Protein AF-A0A2N2KR44-F1 (afdb_monomer)

Foldseek 3Di:
DDPPVPPDPVVVVVVLVVLLVLLLVLLCVVAVAPVLSVVLSVQLSVVVVVCVDPDPDSNVSSNVSSVVSSVVVLVVQLVLQLVLLCVLQVDNVLSNVQSVVLSVCNRPDPDHDPDSSVSSNVSSVVSSVVVVVVVVVVVVVVVLVVVLVVLLPDDQQPDLVSLVVVDDLVRLPVQDDPVLNVLVVQCVVDPDLVRSCVVVVHDSVVSVVSVVQSSLSSQLSSLVSNPFFKFPSVDHPVLSVLVVVVQVVLLVCLVVLHCPVVCQAEPPVASVVSSVLSNVPHDQPDKIWGQDPVRKIWIWTWDCPPVVAIWIKIWIWHQDPVGRIHTDHIDTDDDPDDADCVQPPDFDDRSNDGPDDPVRVVVRD

Structure (mmCIF, N/CA/C/O backbone):
data_AF-A0A2N2KR44-F1
#
_entry.id   AF-A0A2N2KR44-F1
#
loop_
_atom_site.group_PDB
_atom_site.id
_atom_site.type_symbol
_atom_site.label_atom_id
_atom_site.label_alt_id
_atom_site.label_comp_id
_atom_site.label_asym_id
_atom_site.label_entity_id
_atom_site.label_seq_id
_atom_site.pdbx_PDB_ins_code
_atom_site.Cartn_x
_atom_site.Cartn_y
_atom_site.Cartn_z
_atom_site.occupancy
_atom_site.B_iso_or_equiv
_atom_site.auth_seq_id
_atom_site.auth_comp_id
_atom_site.auth_asym_id
_atom_site.auth_atom_id
_atom_site.pdbx_PDB_model_num
ATOM 1 N N . MET A 1 1 ? 50.813 -16.244 -79.969 1.00 39.78 1 MET A N 1
ATOM 2 C CA . MET A 1 1 ? 49.365 -15.941 -80.026 1.00 39.78 1 MET A CA 1
ATOM 3 C C . MET A 1 1 ? 49.098 -14.773 -79.097 1.00 39.78 1 MET A C 1
ATOM 5 O O . MET A 1 1 ? 49.631 -14.760 -77.998 1.00 39.78 1 MET A O 1
ATOM 9 N N . LEU A 1 2 ? 48.423 -13.758 -79.625 1.00 35.00 2 LEU A N 1
ATOM 10 C CA . LEU A 1 2 ? 48.625 -12.342 -79.318 1.00 35.00 2 LEU A CA 1
ATOM 11 C C . LEU A 1 2 ? 48.069 -11.860 -77.955 1.00 35.00 2 LEU A C 1
ATOM 13 O O . LEU A 1 2 ? 46.979 -12.279 -77.567 1.00 35.00 2 LEU A O 1
ATOM 17 N N . PRO A 1 3 ? 48.746 -10.897 -77.291 1.00 43.06 3 PRO A N 1
ATOM 18 C CA . PRO A 1 3 ? 48.269 -10.147 -76.114 1.00 43.06 3 PRO A CA 1
ATOM 19 C C . PRO A 1 3 ? 47.059 -9.218 -76.358 1.00 43.06 3 PRO A C 1
ATOM 21 O O . PRO A 1 3 ? 46.657 -8.479 -75.461 1.00 43.06 3 PRO A O 1
ATOM 24 N N . GLU A 1 4 ? 46.461 -9.233 -77.549 1.00 42.53 4 GLU A N 1
ATOM 25 C CA . GLU A 1 4 ? 45.500 -8.217 -78.006 1.00 42.53 4 GLU A CA 1
ATOM 26 C C . GLU A 1 4 ? 44.039 -8.468 -77.584 1.00 42.53 4 GLU A C 1
ATOM 28 O O . GLU A 1 4 ? 43.172 -7.632 -77.820 1.00 42.53 4 GLU A O 1
ATOM 33 N N . LEU A 1 5 ? 43.744 -9.558 -76.868 1.00 43.94 5 LEU A N 1
ATOM 34 C CA . LEU A 1 5 ? 42.407 -9.802 -76.293 1.00 43.94 5 LEU A CA 1
ATOM 35 C C . LEU A 1 5 ? 42.182 -9.134 -74.920 1.00 43.94 5 LEU A C 1
ATOM 37 O O . LEU A 1 5 ? 41.064 -9.164 -74.398 1.00 43.94 5 LEU A O 1
ATOM 41 N N . ARG A 1 6 ? 43.211 -8.500 -74.336 1.00 45.91 6 ARG A N 1
ATOM 42 C CA . ARG A 1 6 ? 43.149 -7.893 -72.989 1.00 45.91 6 ARG A CA 1
ATOM 43 C C . ARG A 1 6 ? 42.397 -6.557 -72.918 1.00 45.91 6 ARG A C 1
ATOM 45 O O . ARG A 1 6 ? 41.964 -6.185 -71.835 1.00 45.91 6 ARG A O 1
ATOM 52 N N . ASN A 1 7 ? 42.146 -5.900 -74.054 1.00 50.56 7 ASN A N 1
ATOM 53 C CA . ASN A 1 7 ? 41.418 -4.622 -74.135 1.00 50.56 7 ASN A CA 1
ATOM 54 C C . ASN A 1 7 ? 39.976 -4.751 -74.658 1.00 50.56 7 ASN A C 1
ATOM 56 O O . ASN A 1 7 ? 39.418 -3.802 -75.210 1.00 50.56 7 ASN A O 1
ATOM 60 N N . SER A 1 8 ? 39.326 -5.906 -74.483 1.00 47.91 8 SER A N 1
ATOM 61 C CA . SER A 1 8 ? 37.887 -5.993 -74.743 1.00 47.91 8 SER A CA 1
ATOM 62 C C . SER A 1 8 ? 37.103 -5.584 -73.491 1.00 47.91 8 SER A C 1
ATOM 64 O O . SER A 1 8 ? 37.248 -6.179 -72.421 1.00 47.91 8 SER A O 1
ATOM 66 N N . LYS A 1 9 ? 36.188 -4.613 -73.627 1.00 54.19 9 LYS A N 1
ATOM 67 C CA . LYS A 1 9 ? 35.162 -4.291 -72.608 1.00 54.19 9 LYS A CA 1
ATOM 68 C C . LYS A 1 9 ? 34.444 -5.553 -72.083 1.00 54.19 9 LYS A C 1
ATOM 70 O O . LYS A 1 9 ? 33.947 -5.571 -70.959 1.00 54.19 9 LYS A O 1
ATOM 75 N N . GLN A 1 10 ? 34.412 -6.625 -72.880 1.00 53.84 10 GLN A N 1
ATOM 76 C CA . GLN A 1 10 ? 33.854 -7.932 -72.534 1.00 53.84 10 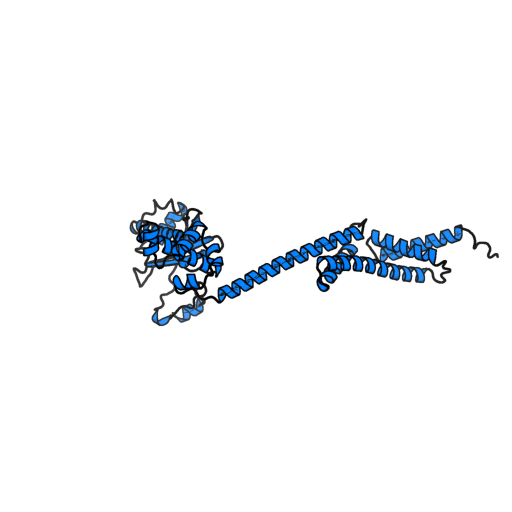GLN A CA 1
ATOM 77 C C . GLN A 1 10 ? 34.646 -8.676 -71.441 1.00 53.84 10 GLN A C 1
ATOM 79 O O . GLN A 1 10 ? 34.016 -9.238 -70.545 1.00 53.84 10 GLN A O 1
ATOM 84 N N . TYR A 1 11 ? 35.986 -8.641 -71.450 1.00 54.38 11 TYR A N 1
ATOM 85 C CA . TYR A 1 11 ? 36.820 -9.291 -70.425 1.00 54.38 11 TYR A CA 1
ATOM 86 C C . TYR A 1 11 ? 36.648 -8.628 -69.050 1.00 54.38 11 TYR A C 1
ATOM 88 O O . TYR A 1 11 ? 36.388 -9.303 -68.055 1.00 54.38 11 TYR A O 1
ATOM 96 N N . GLN A 1 12 ? 36.662 -7.292 -69.011 1.00 62.50 12 GLN A N 1
ATOM 97 C CA . GLN A 1 12 ? 36.403 -6.515 -67.791 1.00 62.50 12 GLN A CA 1
ATOM 98 C C . GLN A 1 12 ? 34.985 -6.761 -67.240 1.00 62.50 12 GLN A C 1
ATOM 100 O O . GLN A 1 12 ? 34.799 -6.922 -66.034 1.00 62.50 12 GLN A O 1
ATOM 105 N N . THR A 1 13 ? 33.986 -6.896 -68.123 1.00 67.81 13 THR A N 1
ATOM 106 C CA . THR A 1 13 ? 32.597 -7.210 -67.736 1.00 67.81 13 THR A CA 1
ATOM 107 C C . THR A 1 13 ? 32.459 -8.621 -67.150 1.00 67.81 13 THR A C 1
ATOM 109 O O . THR A 1 13 ? 31.676 -8.833 -66.222 1.00 67.81 13 THR A O 1
ATOM 112 N N . HIS A 1 14 ? 33.203 -9.602 -67.669 1.00 73.06 14 HIS A N 1
ATOM 113 C CA . HIS A 1 14 ? 33.157 -10.979 -67.174 1.00 73.06 14 HIS A CA 1
ATOM 114 C C . HIS A 1 14 ? 33.814 -11.112 -65.792 1.00 73.06 14 HIS A C 1
ATOM 116 O O . HIS A 1 14 ? 33.212 -11.682 -64.880 1.00 73.06 14 HIS A O 1
ATOM 122 N N . THR A 1 15 ? 34.992 -10.511 -65.605 1.00 74.56 15 THR A N 1
ATOM 123 C CA . THR A 1 15 ? 35.692 -10.488 -64.312 1.00 74.56 15 THR A CA 1
ATOM 124 C C . THR A 1 15 ? 34.857 -9.794 -63.238 1.00 74.56 15 THR A C 1
ATOM 126 O O . THR A 1 15 ? 34.678 -10.347 -62.154 1.00 74.56 15 THR A O 1
ATOM 129 N N . TYR A 1 16 ? 34.245 -8.649 -63.555 1.00 81.56 16 TYR A N 1
ATOM 130 C CA . TYR A 1 16 ? 33.359 -7.944 -62.627 1.00 81.56 16 TYR A CA 1
ATOM 131 C C . TYR A 1 16 ? 32.145 -8.790 -62.209 1.00 81.56 16 TYR A C 1
ATOM 133 O O . TYR A 1 16 ? 31.829 -8.876 -61.024 1.00 81.56 16 TYR A O 1
ATOM 141 N N . ARG A 1 17 ? 31.489 -9.484 -63.152 1.00 83.25 17 ARG A N 1
ATOM 142 C CA . ARG A 1 17 ? 30.359 -10.383 -62.841 1.00 83.25 17 ARG A CA 1
ATOM 143 C C . ARG A 1 17 ? 30.769 -11.563 -61.959 1.00 83.25 17 ARG A C 1
ATOM 145 O O . ARG A 1 17 ? 29.984 -11.984 -61.110 1.00 83.25 17 ARG A O 1
ATOM 152 N N . ASN A 1 18 ? 31.975 -12.095 -62.150 1.00 84.12 18 ASN A N 1
ATOM 153 C CA . ASN A 1 18 ? 32.501 -13.173 -61.314 1.00 84.12 18 ASN A CA 1
ATOM 154 C C . ASN A 1 18 ? 32.769 -12.675 -59.887 1.00 84.12 18 ASN A C 1
ATOM 156 O O . ASN A 1 18 ? 32.312 -13.308 -58.936 1.00 84.12 18 ASN A O 1
ATOM 160 N N . VAL A 1 19 ? 33.390 -11.500 -59.734 1.00 83.94 19 VAL A N 1
ATOM 161 C CA . VAL A 1 19 ? 33.575 -10.850 -58.425 1.00 83.94 19 VAL A CA 1
ATOM 162 C C . VAL A 1 19 ? 32.234 -10.564 -57.761 1.00 83.94 19 VAL A C 1
ATOM 164 O O . VAL A 1 19 ? 32.053 -10.907 -56.599 1.00 83.94 19 VAL A O 1
ATOM 167 N N . GLN A 1 20 ? 31.259 -10.027 -58.494 1.00 87.19 20 GLN A N 1
ATOM 168 C CA . GLN A 1 20 ? 29.918 -9.759 -57.978 1.00 87.19 20 GLN A CA 1
ATOM 169 C C . GLN A 1 20 ? 29.264 -11.014 -57.390 1.00 87.19 20 GLN A C 1
ATOM 171 O O . GLN A 1 20 ? 28.770 -10.973 -56.266 1.00 87.19 20 GLN A O 1
ATOM 176 N N . LYS A 1 21 ? 29.319 -12.150 -58.097 1.00 87.38 21 LYS A N 1
ATOM 177 C CA . LYS A 1 21 ? 28.795 -13.427 -57.585 1.00 87.38 21 LYS A CA 1
ATOM 178 C C . LYS A 1 21 ? 29.543 -13.903 -56.338 1.00 87.38 21 LYS A C 1
ATOM 180 O O . LYS A 1 21 ? 28.901 -14.325 -55.378 1.00 87.38 21 LYS A O 1
ATOM 185 N N . MET A 1 22 ? 30.875 -13.822 -56.341 1.00 86.88 22 MET A N 1
ATOM 186 C CA . MET A 1 22 ? 31.708 -14.232 -55.203 1.00 86.88 22 MET A CA 1
ATOM 187 C C . MET A 1 22 ? 31.444 -13.374 -53.963 1.00 86.88 22 MET A C 1
ATOM 189 O O . MET A 1 22 ? 31.315 -13.909 -52.864 1.00 86.88 22 MET A O 1
ATOM 193 N N . VAL A 1 23 ? 31.315 -12.057 -54.141 1.00 89.00 23 VAL A N 1
ATOM 194 C CA . VAL A 1 23 ? 31.016 -11.113 -53.062 1.00 89.00 23 VAL A CA 1
ATOM 195 C C . VAL A 1 23 ? 29.613 -11.357 -52.521 1.00 89.00 23 VAL A C 1
ATOM 197 O O . VAL A 1 23 ? 29.467 -11.545 -51.318 1.00 89.00 23 VAL A O 1
ATOM 200 N N . SER A 1 24 ? 28.590 -11.433 -53.377 1.00 88.12 24 SER A N 1
ATOM 201 C CA . SER A 1 24 ? 27.215 -11.669 -52.921 1.00 88.12 24 SER A CA 1
ATOM 202 C C . SER A 1 24 ? 27.077 -12.989 -52.156 1.00 88.12 24 SER A C 1
ATOM 204 O O . SER A 1 24 ? 26.501 -13.000 -51.073 1.00 88.12 24 SER A O 1
ATOM 206 N N . ALA A 1 25 ? 27.661 -14.086 -52.652 1.00 87.44 25 ALA A N 1
ATOM 207 C CA . ALA A 1 25 ? 27.637 -15.368 -51.945 1.00 87.44 25 ALA A CA 1
ATOM 208 C C . ALA A 1 25 ? 28.416 -15.315 -50.617 1.00 87.44 25 ALA A C 1
ATOM 210 O O . ALA A 1 25 ? 27.939 -15.803 -49.589 1.00 87.44 25 ALA A O 1
ATOM 211 N N . GLY A 1 26 ? 29.598 -14.691 -50.620 1.00 86.56 26 GLY A N 1
ATOM 212 C CA . GLY A 1 26 ? 30.447 -14.578 -49.436 1.00 86.56 26 GLY A CA 1
ATOM 213 C C . GLY A 1 26 ? 29.827 -13.720 -48.330 1.00 86.56 26 GLY A C 1
ATOM 214 O O . GLY A 1 26 ? 29.874 -14.101 -47.161 1.00 86.56 26 GLY A O 1
ATOM 215 N N . VAL A 1 27 ? 29.199 -12.598 -48.689 1.00 87.00 27 VAL A N 1
ATOM 216 C CA . VAL A 1 27 ? 28.528 -11.705 -47.734 1.00 87.00 27 VAL A CA 1
ATOM 217 C C . VAL A 1 27 ? 27.255 -12.350 -47.190 1.00 87.00 27 VAL A C 1
ATOM 219 O O . VAL A 1 27 ? 27.078 -12.385 -45.975 1.00 87.00 27 VAL A O 1
ATOM 222 N N . SER A 1 28 ? 26.404 -12.930 -48.045 1.00 84.81 28 SER A N 1
ATOM 223 C CA . SER A 1 28 ? 25.162 -13.586 -47.603 1.00 84.81 28 SER A CA 1
ATOM 224 C C . SER A 1 28 ? 25.399 -14.790 -46.689 1.00 84.81 28 SER A C 1
ATOM 226 O O . SER A 1 28 ? 24.552 -15.090 -45.854 1.00 84.81 28 SER A O 1
ATOM 228 N N . THR A 1 29 ? 26.553 -15.456 -46.797 1.00 84.31 29 THR A N 1
ATOM 229 C CA . THR A 1 29 ? 26.927 -16.550 -45.882 1.00 84.31 29 THR A CA 1
ATOM 230 C C . THR A 1 29 ? 27.268 -16.036 -44.479 1.00 84.31 29 THR A C 1
ATOM 232 O O . THR A 1 29 ? 27.033 -16.729 -43.493 1.00 84.31 29 THR A O 1
ATOM 235 N N . ARG A 1 30 ? 27.828 -14.825 -44.369 1.00 80.75 30 ARG A N 1
ATOM 236 C CA . ARG A 1 30 ? 28.272 -14.242 -43.091 1.00 80.75 30 ARG A CA 1
ATOM 237 C C . ARG A 1 30 ? 27.220 -13.353 -42.435 1.00 80.75 30 ARG A C 1
ATOM 239 O O . ARG A 1 30 ? 27.218 -13.218 -41.217 1.00 80.75 30 ARG A O 1
ATOM 246 N N . ILE A 1 31 ? 26.357 -12.729 -43.233 1.00 81.44 31 ILE A N 1
ATOM 247 C CA . ILE A 1 31 ? 25.394 -11.727 -42.779 1.00 81.44 31 ILE A CA 1
ATOM 248 C C . ILE A 1 31 ? 24.016 -12.107 -43.319 1.00 81.44 31 ILE A C 1
ATOM 250 O O . ILE A 1 31 ? 23.721 -11.849 -44.488 1.00 81.44 31 ILE A O 1
ATOM 254 N N . PRO A 1 32 ? 23.153 -12.702 -42.478 1.00 75.12 32 PRO A N 1
ATOM 255 C CA . PRO A 1 32 ? 21.822 -13.127 -42.903 1.00 75.12 32 PRO A CA 1
ATOM 256 C C . PRO A 1 32 ? 20.878 -11.942 -43.165 1.00 75.12 32 PRO A C 1
ATOM 258 O O . PRO A 1 32 ? 19.891 -12.083 -43.885 1.00 75.12 32 PRO A O 1
ATOM 261 N N . HIS A 1 33 ? 21.174 -10.760 -42.613 1.00 82.75 33 HIS A N 1
ATOM 262 C CA . HIS A 1 33 ? 20.345 -9.572 -42.785 1.00 82.75 33 HIS A CA 1
ATOM 263 C C . HIS A 1 33 ? 20.543 -8.940 -44.174 1.00 82.75 33 HIS A C 1
ATOM 265 O O . HIS A 1 33 ? 21.601 -8.391 -44.493 1.00 82.75 33 HIS A O 1
ATOM 271 N N . THR A 1 34 ? 19.496 -8.971 -44.998 1.00 81.75 34 THR A N 1
ATOM 272 C CA . THR A 1 34 ? 19.554 -8.661 -46.437 1.00 81.75 34 THR A CA 1
ATOM 273 C C . THR A 1 34 ? 19.981 -7.230 -46.762 1.00 81.75 34 THR A C 1
ATOM 275 O O . THR A 1 34 ? 20.746 -7.035 -47.705 1.00 81.75 34 THR A O 1
ATOM 278 N N . SER A 1 35 ? 19.543 -6.227 -45.998 1.00 84.19 35 SER A N 1
ATOM 279 C CA . SER A 1 35 ? 19.943 -4.828 -46.234 1.00 84.19 35 SER A CA 1
ATOM 280 C C . SER A 1 35 ? 21.419 -4.593 -45.912 1.00 84.19 35 SER A C 1
ATOM 282 O O . SER A 1 35 ? 22.129 -3.970 -46.693 1.00 84.19 35 SER A O 1
ATOM 284 N N . LEU A 1 36 ? 21.908 -5.190 -44.819 1.00 85.44 36 LEU A N 1
ATOM 285 C CA . LEU A 1 36 ? 23.318 -5.094 -44.423 1.00 85.44 36 LEU A CA 1
ATOM 286 C C . LEU A 1 36 ? 24.204 -5.824 -45.436 1.00 85.44 36 LEU A C 1
ATOM 288 O O . LEU A 1 36 ? 25.249 -5.320 -45.840 1.00 85.44 36 LEU A O 1
ATOM 292 N N . ALA A 1 37 ? 23.747 -6.987 -45.906 1.00 87.44 37 ALA A N 1
ATOM 293 C CA . ALA A 1 37 ? 24.437 -7.739 -46.940 1.00 87.44 37 ALA A CA 1
ATOM 294 C C . ALA A 1 37 ? 24.555 -6.947 -48.254 1.00 87.44 37 ALA A C 1
ATOM 296 O O . ALA A 1 37 ? 25.603 -6.989 -48.901 1.00 87.44 37 ALA A O 1
ATOM 297 N N . LYS A 1 38 ? 23.517 -6.195 -48.643 1.00 86.88 38 LYS A N 1
ATOM 298 C CA . LYS A 1 38 ? 23.555 -5.315 -49.823 1.00 86.88 38 LYS A CA 1
ATOM 299 C C . LYS A 1 38 ? 24.553 -4.172 -49.652 1.00 86.88 38 LYS A C 1
ATOM 301 O O . LYS A 1 38 ? 25.375 -3.968 -50.542 1.00 86.88 38 LYS A O 1
ATOM 306 N N . ASP A 1 39 ? 24.524 -3.477 -48.519 1.00 86.50 39 ASP A N 1
ATOM 307 C CA . ASP A 1 39 ? 25.414 -2.337 -48.264 1.00 86.50 39 ASP A CA 1
ATOM 308 C C . ASP A 1 39 ? 26.888 -2.762 -48.247 1.00 86.50 39 ASP A C 1
ATOM 310 O O . ASP A 1 39 ? 27.737 -2.132 -48.882 1.00 86.50 39 ASP A O 1
ATOM 314 N N . ILE A 1 40 ? 27.188 -3.898 -47.614 1.00 88.75 40 ILE A N 1
ATOM 315 C CA . ILE A 1 40 ? 28.544 -4.457 -47.562 1.00 88.75 40 ILE A CA 1
ATOM 316 C C . ILE A 1 40 ? 28.982 -4.964 -48.939 1.00 88.75 40 ILE A C 1
ATOM 318 O O . ILE A 1 40 ? 30.110 -4.696 -49.352 1.00 88.75 40 ILE A O 1
ATOM 322 N N . THR A 1 41 ? 28.092 -5.621 -49.691 1.00 89.56 41 THR A N 1
ATOM 323 C CA . THR A 1 41 ? 28.365 -6.028 -51.081 1.00 89.56 41 THR A CA 1
ATOM 324 C C . THR A 1 41 ? 28.727 -4.818 -51.942 1.00 89.56 41 THR A C 1
ATOM 326 O O . THR A 1 41 ? 29.734 -4.846 -52.648 1.00 89.56 41 THR A O 1
ATOM 329 N N . ASN A 1 42 ? 27.954 -3.734 -51.851 1.00 89.19 42 ASN A N 1
ATOM 330 C CA . ASN A 1 42 ? 28.208 -2.507 -52.603 1.00 89.19 42 ASN A CA 1
ATOM 331 C C . ASN A 1 42 ? 29.548 -1.868 -52.213 1.00 89.19 42 ASN A C 1
ATOM 333 O O . ASN A 1 42 ? 30.299 -1.456 -53.094 1.00 89.19 42 ASN A O 1
ATOM 337 N N . SER A 1 43 ? 29.879 -1.834 -50.920 1.00 88.44 43 SER A N 1
ATOM 338 C CA . SER A 1 43 ? 31.158 -1.305 -50.429 1.00 88.44 43 SER A CA 1
ATOM 339 C C . SER A 1 43 ? 32.356 -2.085 -50.987 1.00 88.44 43 SER A C 1
ATOM 341 O O . SER A 1 43 ? 33.273 -1.491 -51.556 1.00 88.44 43 SER A O 1
ATOM 343 N N . VAL A 1 44 ? 32.303 -3.423 -50.949 1.00 87.69 44 VAL A N 1
ATOM 344 C CA . VAL A 1 44 ? 33.360 -4.290 -51.501 1.00 87.69 44 VAL A CA 1
ATOM 345 C C . VAL A 1 44 ? 33.497 -4.116 -53.019 1.00 87.69 44 VAL A C 1
ATOM 347 O O . VAL A 1 44 ? 34.612 -4.041 -53.535 1.00 87.69 44 VAL A O 1
ATOM 350 N N . LEU A 1 45 ? 32.382 -4.012 -53.750 1.00 87.62 45 LEU A N 1
ATOM 351 C CA . LEU A 1 45 ? 32.406 -3.793 -55.202 1.00 87.62 45 LEU A CA 1
ATOM 352 C C . LEU A 1 45 ? 32.942 -2.408 -55.579 1.00 87.62 45 LEU A C 1
ATOM 354 O O . LEU A 1 45 ? 33.647 -2.281 -56.578 1.00 87.62 45 LEU A O 1
ATOM 358 N N . LEU A 1 46 ? 32.656 -1.377 -54.783 1.00 85.81 46 LEU A N 1
ATOM 359 C CA . LEU A 1 46 ? 33.243 -0.050 -54.969 1.00 85.81 46 LEU A CA 1
ATOM 360 C C . LEU A 1 46 ? 34.753 -0.065 -54.715 1.00 85.81 46 LEU A C 1
ATOM 362 O O . LEU A 1 46 ? 35.490 0.572 -55.464 1.00 85.81 46 LEU A O 1
ATOM 366 N N . SER A 1 47 ? 35.228 -0.807 -53.710 1.00 85.69 47 SER A N 1
ATOM 367 C CA . SER A 1 47 ? 36.665 -1.021 -53.501 1.00 85.69 47 SER A CA 1
ATOM 368 C C . SER A 1 47 ? 37.309 -1.747 -54.681 1.00 85.69 47 SER A C 1
ATOM 370 O O . SER A 1 47 ? 38.382 -1.341 -55.113 1.00 85.69 47 SER A O 1
ATOM 372 N N . PHE A 1 48 ? 36.637 -2.750 -55.256 1.00 84.19 48 PHE A N 1
ATOM 373 C CA . PHE A 1 48 ? 37.130 -3.456 -56.443 1.00 84.19 48 PHE A CA 1
ATOM 374 C C . PHE A 1 48 ? 37.333 -2.516 -57.639 1.00 84.19 48 PHE A C 1
ATOM 376 O O . PHE A 1 48 ? 38.357 -2.583 -58.309 1.00 84.19 48 PHE A O 1
ATOM 383 N N . ILE A 1 49 ? 36.375 -1.614 -57.883 1.00 81.62 49 ILE A N 1
ATOM 384 C CA . ILE A 1 49 ? 36.448 -0.631 -58.977 1.00 81.62 49 ILE A CA 1
ATOM 385 C C . ILE A 1 49 ? 37.576 0.385 -58.740 1.00 81.62 49 ILE A C 1
ATOM 387 O O . ILE A 1 49 ? 38.213 0.823 -59.691 1.00 81.62 49 ILE A O 1
ATOM 391 N N . LYS A 1 50 ? 37.815 0.778 -57.484 1.00 79.88 50 LYS A N 1
ATOM 392 C CA . LYS A 1 50 ? 38.819 1.794 -57.128 1.00 79.88 50 LYS A CA 1
ATOM 393 C C . LYS A 1 50 ? 40.255 1.275 -57.124 1.00 79.88 50 LYS A C 1
ATOM 395 O O . LYS A 1 50 ? 41.166 2.068 -57.315 1.00 79.88 50 LYS A O 1
ATOM 400 N N . GLU A 1 51 ? 40.460 -0.011 -56.854 1.00 76.69 51 GLU A N 1
ATOM 401 C CA . GLU A 1 51 ? 41.801 -0.587 -56.680 1.00 76.69 51 GLU A CA 1
ATOM 402 C C . GLU A 1 51 ? 42.463 -1.029 -58.000 1.00 76.69 51 GLU A C 1
ATOM 404 O O . GLU A 1 51 ? 43.582 -1.526 -57.952 1.00 76.69 51 GLU A O 1
ATOM 409 N N . ASP A 1 52 ? 41.806 -0.833 -59.156 1.00 61.09 52 ASP A N 1
ATOM 410 C CA . ASP A 1 52 ? 42.298 -1.139 -60.521 1.00 61.09 52 ASP A CA 1
ATOM 411 C C . ASP A 1 52 ? 43.044 -2.489 -60.612 1.00 61.09 52 ASP A C 1
ATOM 413 O O . ASP A 1 52 ? 44.110 -2.642 -61.211 1.00 61.09 52 ASP A O 1
ATOM 417 N N . ALA A 1 53 ? 42.519 -3.478 -59.886 1.00 56.56 53 ALA A N 1
ATOM 418 C CA . ALA A 1 53 ? 43.379 -4.493 -59.308 1.00 56.56 53 ALA A CA 1
ATOM 419 C C . ALA A 1 53 ? 43.613 -5.680 -60.255 1.00 56.56 53 ALA A C 1
ATOM 421 O O . ALA A 1 53 ? 42.740 -6.534 -60.447 1.00 56.56 53 ALA A O 1
ATOM 422 N N . GLU A 1 54 ? 44.843 -5.808 -60.762 1.00 59.66 54 GLU A N 1
ATOM 423 C CA . GLU A 1 54 ? 45.407 -7.090 -61.203 1.00 59.66 54 GLU A CA 1
ATOM 424 C C . GLU A 1 54 ? 45.641 -7.989 -59.972 1.00 59.66 54 GLU A C 1
ATOM 426 O O . GLU A 1 54 ? 46.758 -8.190 -59.495 1.00 59.66 54 GLU A O 1
ATOM 431 N N . VAL A 1 55 ? 44.555 -8.507 -59.391 1.00 63.75 55 VAL A N 1
ATOM 432 C CA . VAL A 1 55 ? 44.632 -9.360 -58.202 1.00 63.75 55 VAL A CA 1
ATOM 433 C C . VAL A 1 55 ? 45.102 -10.760 -58.600 1.00 63.75 55 VAL A C 1
ATOM 435 O O . VAL A 1 55 ? 44.334 -11.544 -59.157 1.00 63.75 55 VAL A O 1
ATOM 438 N N . ALA A 1 56 ? 46.336 -11.119 -58.237 1.00 65.25 56 ALA A N 1
ATOM 439 C CA . ALA A 1 56 ? 46.890 -12.459 -58.474 1.00 65.25 56 ALA A CA 1
ATOM 440 C C . ALA A 1 56 ? 46.066 -13.589 -57.815 1.00 65.25 56 ALA A C 1
ATOM 442 O O . ALA A 1 56 ? 46.016 -14.705 -58.328 1.00 65.25 56 ALA A O 1
ATOM 443 N N . ASN A 1 57 ? 45.387 -13.303 -56.696 1.00 80.50 57 ASN A N 1
ATOM 444 C CA . ASN A 1 57 ? 44.464 -14.221 -56.024 1.00 80.50 57 ASN A CA 1
ATOM 445 C C . ASN A 1 57 ? 43.140 -13.526 -55.663 1.00 80.50 57 ASN A C 1
ATOM 447 O O . ASN A 1 57 ? 42.948 -13.019 -54.553 1.00 80.50 57 ASN A O 1
ATOM 451 N N . LEU A 1 58 ? 42.217 -13.524 -56.625 1.00 81.00 58 LEU A N 1
ATOM 452 C CA . LEU A 1 58 ? 40.904 -12.885 -56.517 1.00 81.00 58 LEU A CA 1
ATOM 453 C C . LEU A 1 58 ? 40.094 -13.379 -55.310 1.00 81.00 58 LEU A C 1
ATOM 455 O O . LEU A 1 58 ? 39.432 -12.595 -54.636 1.00 81.00 58 LEU A O 1
ATOM 459 N N . GLN A 1 59 ? 40.165 -14.674 -55.002 1.00 83.31 59 GLN A N 1
ATOM 460 C CA . GLN A 1 59 ? 39.385 -15.273 -53.923 1.00 83.31 59 GLN A CA 1
ATOM 461 C C . GLN A 1 59 ? 39.879 -14.848 -52.539 1.00 83.31 59 GLN A C 1
ATOM 463 O O . GLN A 1 59 ? 39.068 -14.519 -51.670 1.00 83.31 59 GLN A O 1
ATOM 468 N N . SER A 1 60 ? 41.200 -14.791 -52.350 1.00 84.62 60 SER A N 1
ATOM 469 C CA . SER A 1 60 ? 41.794 -14.269 -51.118 1.00 84.62 60 SER A CA 1
ATOM 470 C C . SER A 1 60 ? 41.451 -12.793 -50.922 1.00 84.62 60 SER A C 1
ATOM 472 O O . SER A 1 60 ? 41.079 -12.398 -49.819 1.00 84.62 60 SER A O 1
ATOM 474 N N . TRP A 1 61 ? 41.525 -11.986 -51.984 1.00 87.19 61 TRP A N 1
ATOM 475 C CA . TRP A 1 61 ? 41.180 -10.565 -51.919 1.00 87.19 61 TRP A CA 1
ATOM 476 C C . TRP A 1 61 ? 39.710 -10.352 -51.544 1.00 87.19 61 TRP A C 1
ATOM 478 O O . TRP A 1 61 ? 39.426 -9.599 -50.613 1.00 87.19 61 TRP A O 1
ATOM 488 N N . VAL A 1 62 ? 38.781 -11.080 -52.182 1.00 85.94 62 VAL A N 1
ATOM 489 C CA . VAL A 1 62 ? 37.342 -11.000 -51.871 1.00 85.94 62 VAL A CA 1
ATOM 490 C C . VAL A 1 62 ? 37.080 -11.346 -50.402 1.00 85.94 62 VAL A C 1
ATOM 492 O O . VAL A 1 62 ? 36.373 -10.606 -49.721 1.00 85.94 62 VAL A O 1
ATOM 495 N N . SER A 1 63 ? 37.669 -12.427 -49.880 1.00 86.50 63 SER A N 1
ATOM 496 C CA . SER A 1 63 ? 37.473 -12.835 -48.479 1.00 86.50 63 SER A CA 1
ATOM 497 C C . SER A 1 63 ? 37.964 -11.774 -47.484 1.00 86.50 63 SER A C 1
ATOM 499 O O . SER A 1 63 ? 37.251 -11.442 -46.531 1.00 86.50 63 SER A O 1
ATOM 501 N N . THR A 1 64 ? 39.147 -11.200 -47.732 1.00 88.38 64 THR A N 1
ATOM 502 C CA . THR A 1 64 ? 39.726 -10.142 -46.892 1.00 88.38 64 THR A CA 1
ATOM 503 C C . THR A 1 64 ? 38.880 -8.874 -46.930 1.00 88.38 64 THR A C 1
ATOM 505 O O . THR A 1 64 ? 38.559 -8.319 -45.880 1.00 88.38 64 THR A O 1
ATOM 508 N N . LYS A 1 65 ? 38.458 -8.432 -48.121 1.00 88.62 65 LYS A N 1
ATOM 509 C CA . LYS A 1 65 ? 37.637 -7.224 -48.265 1.00 88.62 65 LYS A CA 1
ATOM 510 C C . LYS A 1 65 ? 36.256 -7.376 -47.649 1.00 88.62 65 LYS A C 1
ATOM 512 O O . LYS A 1 65 ? 35.791 -6.447 -46.998 1.00 88.62 65 LYS A O 1
ATOM 517 N N . ILE A 1 66 ? 35.628 -8.547 -47.769 1.00 89.75 66 ILE A N 1
ATOM 518 C CA . ILE A 1 66 ? 34.361 -8.827 -47.080 1.00 89.75 66 ILE A CA 1
ATOM 519 C C . ILE A 1 66 ? 34.527 -8.671 -45.567 1.00 89.75 66 ILE A C 1
ATOM 521 O O . ILE A 1 66 ? 33.688 -8.028 -44.941 1.00 89.75 66 ILE A O 1
ATOM 525 N N . ALA A 1 67 ? 35.590 -9.228 -44.976 1.00 88.62 67 ALA A N 1
ATOM 526 C CA . ALA A 1 67 ? 35.836 -9.111 -43.538 1.00 88.62 67 ALA A CA 1
ATOM 527 C C . ALA A 1 67 ? 36.020 -7.646 -43.110 1.00 88.62 67 ALA A C 1
ATOM 529 O O . ALA A 1 67 ? 35.308 -7.181 -42.224 1.00 88.62 67 ALA A O 1
ATOM 530 N N . GLN A 1 68 ? 36.892 -6.910 -43.806 1.00 90.00 68 GLN A N 1
ATOM 531 C CA . GLN A 1 68 ? 37.174 -5.500 -43.519 1.00 90.00 68 GLN A CA 1
ATOM 532 C C . GLN A 1 68 ? 35.920 -4.626 -43.636 1.00 90.00 68 GLN A C 1
ATOM 534 O O . GLN A 1 68 ? 35.567 -3.919 -42.694 1.00 90.00 68 GLN A O 1
ATOM 539 N N . CYS A 1 69 ? 35.202 -4.706 -44.762 1.00 89.12 69 CYS A N 1
ATOM 540 C CA . CYS A 1 69 ? 33.991 -3.915 -44.977 1.00 89.12 69 CYS A CA 1
ATOM 541 C C . CYS A 1 69 ? 32.881 -4.275 -43.981 1.00 89.12 69 CYS A C 1
ATOM 543 O O . CYS A 1 69 ? 32.131 -3.392 -43.572 1.00 89.12 69 CYS A O 1
ATOM 545 N N . THR A 1 70 ? 32.784 -5.543 -43.569 1.00 89.19 70 THR A N 1
ATOM 546 C CA . THR A 1 70 ? 31.826 -5.969 -42.538 1.00 89.19 70 THR A CA 1
ATOM 547 C C . THR A 1 70 ? 32.145 -5.325 -41.195 1.00 89.19 70 THR A C 1
ATOM 549 O O . THR A 1 70 ? 31.265 -4.723 -40.587 1.00 89.19 70 THR A O 1
ATOM 552 N N . GLU A 1 71 ? 33.395 -5.418 -40.744 1.00 90.12 71 GLU A N 1
ATOM 553 C CA . GLU A 1 71 ? 33.826 -4.863 -39.461 1.00 90.12 71 GLU A CA 1
ATOM 554 C C . GLU A 1 71 ? 33.649 -3.343 -39.418 1.00 90.12 71 GLU A C 1
ATOM 556 O O . GLU A 1 71 ? 33.052 -2.821 -38.478 1.00 90.12 71 GLU A O 1
ATOM 561 N N . THR A 1 72 ? 34.062 -2.639 -40.479 1.00 91.75 72 THR A N 1
ATOM 562 C CA . THR A 1 72 ? 33.864 -1.186 -40.589 1.00 91.75 72 THR A CA 1
ATOM 563 C C . THR A 1 72 ? 32.382 -0.823 -40.505 1.00 91.75 72 THR A C 1
ATOM 565 O O . THR A 1 72 ? 32.001 0.032 -39.710 1.00 91.75 72 THR A O 1
ATOM 568 N N . HIS A 1 73 ? 31.524 -1.507 -41.266 1.00 89.88 73 HIS A N 1
ATOM 569 C CA . HIS A 1 73 ? 30.101 -1.182 -41.302 1.00 89.88 73 HIS A CA 1
ATOM 570 C C . HIS A 1 73 ? 29.401 -1.460 -39.962 1.00 89.88 73 HIS A C 1
ATOM 572 O O . HIS A 1 73 ? 28.615 -0.641 -39.487 1.00 89.88 73 HIS A O 1
ATOM 578 N N . ILE A 1 74 ? 29.710 -2.584 -39.308 1.00 90.81 74 ILE A N 1
ATOM 579 C CA . ILE A 1 74 ? 29.165 -2.904 -37.982 1.00 90.81 74 ILE A CA 1
ATOM 580 C C . ILE A 1 74 ? 29.671 -1.916 -36.927 1.00 90.81 74 ILE A C 1
ATOM 582 O O . ILE A 1 74 ? 28.872 -1.448 -36.114 1.00 90.81 74 ILE A O 1
ATOM 586 N N . SER A 1 75 ? 30.954 -1.546 -36.966 1.00 92.81 75 SER A N 1
ATOM 587 C CA . SER A 1 75 ? 31.532 -0.561 -36.049 1.00 92.81 75 SER A CA 1
ATOM 588 C C . SER A 1 75 ? 30.880 0.814 -36.202 1.00 92.81 75 SER A C 1
ATOM 590 O O . SER A 1 75 ? 30.575 1.459 -35.203 1.00 92.81 75 SER A O 1
ATOM 592 N N . GLU A 1 76 ? 30.617 1.267 -37.430 1.00 94.00 76 GLU A N 1
ATOM 593 C CA . GLU A 1 76 ? 29.933 2.540 -37.685 1.00 94.00 76 GLU A CA 1
ATOM 594 C C . GLU A 1 76 ? 28.504 2.553 -37.131 1.00 94.00 76 GLU A C 1
ATOM 596 O O . GLU A 1 76 ? 28.075 3.529 -36.509 1.00 94.00 76 GLU A O 1
ATOM 601 N N . LEU A 1 77 ? 27.754 1.467 -37.340 1.00 93.38 77 LEU A N 1
ATOM 602 C CA . LEU A 1 77 ? 26.390 1.338 -36.826 1.00 93.38 77 LEU A CA 1
ATOM 603 C C . LEU A 1 77 ? 26.366 1.239 -35.299 1.00 93.38 77 LEU A C 1
ATOM 605 O O . LEU A 1 77 ? 25.520 1.870 -34.659 1.00 93.38 77 LEU A O 1
ATOM 609 N N . TRP A 1 78 ? 27.311 0.507 -34.708 1.00 95.50 78 TRP A N 1
ATOM 610 C CA . TRP A 1 78 ? 27.456 0.434 -33.259 1.00 95.50 78 TRP A CA 1
ATOM 611 C C . TRP A 1 78 ? 27.807 1.804 -32.669 1.00 95.50 78 TRP A C 1
ATOM 613 O O . TRP A 1 78 ? 27.128 2.254 -31.746 1.00 95.50 78 TRP A O 1
ATOM 623 N N . GLN A 1 79 ? 28.774 2.520 -33.256 1.00 95.94 79 GLN A N 1
ATOM 624 C CA . GLN A 1 79 ? 29.167 3.860 -32.814 1.00 95.94 79 GLN A CA 1
ATOM 625 C C . GLN A 1 79 ? 28.004 4.851 -32.926 1.00 95.94 79 GLN A C 1
ATOM 627 O O . GLN A 1 79 ? 27.818 5.694 -32.046 1.00 95.94 79 GLN A O 1
ATOM 632 N N . TYR A 1 80 ? 27.185 4.736 -33.974 1.00 94.81 80 TYR A N 1
ATOM 633 C CA . TYR A 1 80 ? 25.965 5.525 -34.125 1.00 94.81 80 TYR A CA 1
ATOM 634 C C . TYR A 1 80 ? 24.970 5.263 -32.984 1.00 94.81 80 TYR A C 1
ATOM 636 O O . TYR A 1 80 ? 24.453 6.210 -32.386 1.00 94.81 80 TYR A O 1
ATOM 644 N N . CYS A 1 81 ? 24.739 3.992 -32.639 1.00 94.94 81 CYS A N 1
ATOM 645 C CA . CYS A 1 81 ? 23.865 3.610 -31.528 1.00 94.94 81 CYS A CA 1
ATOM 646 C C . CYS A 1 81 ? 24.404 4.091 -30.182 1.00 94.94 81 CYS A C 1
ATOM 648 O O . CYS A 1 81 ? 23.661 4.692 -29.411 1.00 94.94 81 CYS A O 1
ATOM 650 N N . TYR A 1 82 ? 25.691 3.854 -29.921 1.00 96.44 82 TYR A N 1
ATOM 651 C CA . TYR A 1 82 ? 26.370 4.249 -28.692 1.00 96.44 82 TYR A CA 1
ATOM 652 C C . TYR A 1 82 ? 26.315 5.762 -28.483 1.00 96.44 82 TYR A C 1
ATOM 654 O O . TYR A 1 82 ? 25.850 6.220 -27.444 1.00 96.44 82 TYR A O 1
ATOM 662 N N . SER A 1 83 ? 26.687 6.547 -29.499 1.00 95.06 83 SER A N 1
ATOM 663 C CA . SER A 1 83 ? 26.675 8.014 -29.414 1.00 95.06 83 SER A CA 1
ATOM 664 C C . SER A 1 83 ? 25.274 8.551 -29.102 1.00 95.06 83 SER A C 1
ATOM 666 O O . SER A 1 83 ? 25.110 9.471 -28.299 1.00 95.06 83 SER A O 1
ATOM 668 N N . TYR A 1 84 ? 24.244 7.958 -29.713 1.00 95.19 84 TYR A N 1
ATOM 669 C CA . TYR A 1 84 ? 22.861 8.357 -29.471 1.00 95.19 84 TYR A CA 1
ATOM 670 C C . TYR A 1 84 ? 22.359 7.923 -28.084 1.00 95.19 84 TYR A C 1
ATOM 672 O O . TYR A 1 84 ? 21.715 8.715 -27.397 1.00 95.19 84 TYR A O 1
ATOM 680 N N . ALA A 1 85 ? 22.691 6.710 -27.635 1.00 92.69 85 ALA A N 1
ATOM 681 C CA . ALA A 1 85 ? 22.350 6.223 -26.298 1.00 92.69 85 ALA A CA 1
ATOM 682 C C . ALA A 1 85 ? 23.034 7.055 -25.200 1.00 92.69 85 ALA A C 1
ATOM 684 O O . ALA A 1 85 ? 22.387 7.439 -24.226 1.00 92.69 85 ALA A O 1
ATOM 685 N N . LEU A 1 86 ? 24.306 7.412 -25.394 1.00 94.56 86 LEU A N 1
ATOM 686 C CA . LEU A 1 86 ? 25.072 8.255 -24.479 1.00 94.56 86 LEU A CA 1
ATOM 687 C C . LEU A 1 86 ? 24.468 9.657 -24.365 1.00 94.56 86 LEU A C 1
ATOM 689 O O . LEU A 1 86 ? 24.344 10.187 -23.264 1.00 94.56 86 LEU A O 1
ATOM 693 N N . MET A 1 87 ? 24.014 10.234 -25.480 1.00 93.75 87 MET A N 1
ATOM 694 C CA . MET A 1 87 ? 23.304 11.515 -25.472 1.00 93.75 87 MET A CA 1
ATOM 695 C C . MET A 1 87 ? 22.009 11.458 -24.640 1.00 93.75 87 MET A C 1
ATOM 697 O O . MET A 1 87 ? 21.686 12.424 -23.947 1.00 93.75 87 MET A O 1
ATOM 701 N N . LEU A 1 88 ? 21.268 10.345 -24.702 1.00 89.31 88 LEU A N 1
ATOM 702 C CA . LEU A 1 88 ? 20.005 10.171 -23.976 1.00 89.31 88 LEU A CA 1
ATOM 703 C C . LEU A 1 88 ? 20.207 9.880 -22.482 1.00 89.31 88 LEU A C 1
ATOM 705 O O . LEU A 1 88 ? 19.479 10.424 -21.654 1.00 89.31 88 LEU A O 1
ATOM 709 N N . LEU A 1 89 ? 21.172 9.024 -22.139 1.00 89.81 89 LEU A N 1
ATOM 710 C CA . LEU A 1 89 ? 21.320 8.464 -20.790 1.00 89.81 89 LEU A CA 1
ATOM 711 C C . LEU A 1 89 ? 22.433 9.115 -19.969 1.00 89.81 89 LEU A C 1
ATOM 713 O O . LEU A 1 89 ? 22.399 9.038 -18.744 1.00 89.81 89 LEU A O 1
ATOM 717 N N . LYS A 1 90 ? 23.407 9.759 -20.627 1.00 90.38 90 LYS A N 1
ATOM 718 C CA . LYS A 1 90 ? 24.589 10.381 -20.002 1.00 90.38 90 LYS A CA 1
ATOM 719 C C . LYS A 1 90 ? 25.365 9.432 -19.075 1.00 90.38 90 LYS A C 1
ATOM 721 O O . LYS A 1 90 ? 25.984 9.871 -18.111 1.00 90.38 90 LYS A O 1
ATOM 726 N N . ASN A 1 91 ? 25.306 8.134 -19.361 1.00 91.31 91 ASN A N 1
ATOM 727 C CA . ASN A 1 91 ? 25.982 7.073 -18.628 1.00 91.31 91 ASN A CA 1
ATOM 728 C C . ASN A 1 91 ? 26.608 6.110 -19.643 1.00 91.31 91 ASN A C 1
ATOM 730 O O . ASN A 1 91 ? 25.907 5.618 -20.530 1.00 91.31 91 ASN A O 1
ATOM 734 N N . GLU A 1 92 ? 27.916 5.888 -19.530 1.00 93.69 92 GLU A N 1
ATOM 735 C CA . GLU A 1 92 ? 28.694 5.123 -20.510 1.00 93.69 92 GLU A CA 1
ATOM 736 C C . GLU A 1 92 ? 28.334 3.634 -20.502 1.00 93.69 92 GLU A C 1
ATOM 738 O O . GLU A 1 92 ? 28.074 3.078 -21.569 1.00 93.69 92 GLU A O 1
ATOM 743 N N . ASP A 1 93 ? 28.211 3.027 -19.318 1.00 92.44 93 ASP A N 1
ATOM 744 C CA . ASP A 1 93 ? 27.884 1.603 -19.161 1.00 92.44 93 ASP A CA 1
ATOM 745 C C . ASP A 1 93 ? 26.518 1.269 -19.778 1.00 92.44 93 ASP A C 1
ATOM 747 O O . ASP A 1 93 ? 26.381 0.359 -20.598 1.00 92.44 93 ASP A O 1
ATOM 751 N N . SER A 1 94 ? 25.504 2.077 -19.458 1.00 89.94 94 SER A N 1
ATOM 752 C CA . SER A 1 94 ? 24.136 1.901 -19.962 1.00 89.94 94 SER A CA 1
ATOM 753 C C . SER A 1 94 ? 24.063 2.140 -21.472 1.00 89.94 94 SER A C 1
ATOM 755 O O . SER A 1 94 ? 23.326 1.461 -22.188 1.00 89.94 94 SER A O 1
ATOM 757 N N . ALA A 1 95 ? 24.832 3.112 -21.979 1.00 93.94 95 ALA A N 1
ATOM 758 C CA . ALA A 1 95 ? 24.907 3.389 -23.408 1.00 93.94 95 ALA A CA 1
ATOM 759 C C . ALA A 1 95 ? 25.554 2.232 -24.180 1.00 93.94 95 ALA A C 1
ATOM 761 O O . ALA A 1 95 ? 25.099 1.908 -25.280 1.00 93.94 95 ALA A O 1
ATOM 762 N N . GLN A 1 96 ? 26.579 1.599 -23.605 1.00 94.81 96 GLN A N 1
ATOM 763 C CA . GLN A 1 96 ? 27.242 0.429 -24.173 1.00 94.81 96 GLN A CA 1
ATOM 764 C C . GLN A 1 96 ? 26.323 -0.799 -24.184 1.00 94.81 96 GLN A C 1
ATOM 766 O O . GLN A 1 96 ? 26.219 -1.475 -25.207 1.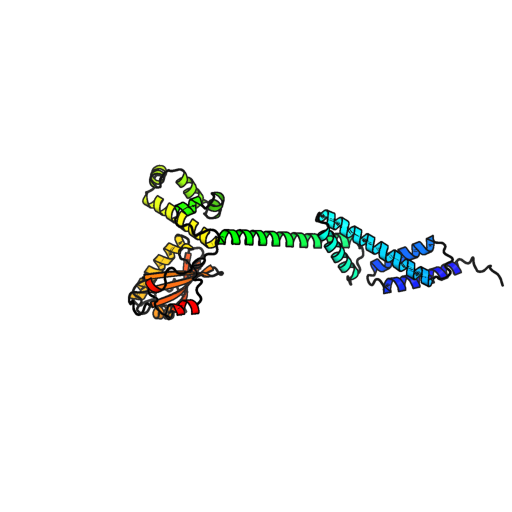00 94.81 96 GLN A O 1
ATOM 771 N N . GLU A 1 97 ? 25.615 -1.073 -23.090 1.00 95.00 97 GLU A N 1
ATOM 772 C CA . GLU A 1 97 ? 24.693 -2.210 -23.006 1.00 95.00 97 GLU A CA 1
ATOM 773 C C . GLU A 1 97 ? 23.536 -2.081 -24.011 1.00 95.00 97 GLU A C 1
ATOM 775 O O . GLU A 1 97 ? 23.215 -3.018 -24.752 1.00 95.00 97 GLU A O 1
ATOM 780 N N . ILE A 1 98 ? 22.936 -0.890 -24.101 1.00 93.69 98 ILE A N 1
ATOM 781 C CA . ILE A 1 98 ? 21.827 -0.634 -25.025 1.00 93.69 98 ILE A CA 1
ATOM 782 C C . ILE A 1 98 ? 22.292 -0.685 -26.478 1.00 93.69 98 ILE A C 1
ATOM 784 O O . ILE A 1 98 ? 21.602 -1.276 -27.313 1.00 93.69 98 ILE A O 1
ATOM 788 N N . SER A 1 99 ? 23.453 -0.109 -26.806 1.00 95.00 99 SER A N 1
ATOM 789 C CA . SER A 1 99 ? 23.972 -0.155 -28.176 1.00 95.00 99 SER A CA 1
ATOM 790 C C . SER A 1 99 ? 24.268 -1.591 -28.615 1.00 95.00 99 SER A C 1
ATOM 792 O O . SER A 1 99 ? 23.894 -1.973 -29.725 1.00 95.00 99 SER A O 1
ATOM 794 N N . GLN A 1 100 ? 24.844 -2.419 -27.738 1.00 94.50 100 GLN A N 1
ATOM 795 C CA . GLN A 1 100 ? 25.059 -3.844 -28.001 1.00 94.50 100 GLN A CA 1
ATOM 796 C C . GLN A 1 100 ? 23.736 -4.593 -28.195 1.00 94.50 100 GLN A C 1
ATOM 798 O O . GLN A 1 100 ? 23.565 -5.295 -29.192 1.00 94.50 100 GLN A O 1
ATOM 803 N N . THR A 1 101 ? 22.767 -4.393 -27.301 1.00 94.06 101 THR A N 1
ATOM 804 C CA . THR A 1 101 ? 21.452 -5.054 -27.362 1.00 94.06 101 THR A CA 1
ATOM 805 C C . THR A 1 101 ? 20.702 -4.725 -28.654 1.00 94.06 101 THR A C 1
ATOM 807 O O . THR A 1 101 ? 20.126 -5.605 -29.304 1.00 94.06 101 THR A O 1
ATOM 810 N N . VAL A 1 102 ? 20.726 -3.456 -29.070 1.00 94.38 102 VAL A N 1
ATOM 811 C CA . VAL A 1 102 ? 20.084 -3.010 -30.311 1.00 94.38 102 VAL A CA 1
ATOM 812 C C . VAL A 1 102 ? 20.799 -3.574 -31.541 1.00 94.38 102 VAL A C 1
ATOM 814 O O . VAL A 1 102 ? 20.130 -4.018 -32.475 1.00 94.38 102 VAL A O 1
ATOM 817 N N . MET A 1 103 ? 22.134 -3.624 -31.538 1.00 93.50 103 MET A N 1
ATOM 818 C CA . MET A 1 103 ? 22.902 -4.226 -32.633 1.00 93.50 103 MET A CA 1
ATOM 819 C C . MET A 1 103 ? 22.633 -5.727 -32.771 1.00 93.50 103 MET A C 1
ATOM 821 O O . MET A 1 103 ? 22.416 -6.208 -33.883 1.00 93.50 103 MET A O 1
ATOM 825 N N . ILE A 1 104 ? 22.562 -6.461 -31.657 1.00 91.19 104 ILE A N 1
ATOM 826 C CA . ILE A 1 104 ? 22.173 -7.878 -31.653 1.00 91.19 104 ILE A CA 1
ATOM 827 C C . ILE A 1 104 ? 20.766 -8.040 -32.237 1.00 91.19 104 ILE A C 1
ATOM 829 O O . ILE A 1 104 ? 20.554 -8.881 -33.110 1.00 91.19 104 ILE A O 1
ATOM 833 N N . SER A 1 105 ? 19.824 -7.189 -31.820 1.00 90.44 105 SER A N 1
ATOM 834 C CA . SER A 1 105 ? 18.444 -7.211 -32.319 1.00 90.44 105 SER A CA 1
ATOM 835 C C . SER A 1 105 ? 18.364 -6.954 -33.828 1.00 90.44 105 SER A C 1
ATOM 837 O O . SER A 1 105 ? 17.573 -7.596 -34.516 1.00 90.44 105 SER A O 1
ATOM 839 N N . LEU A 1 106 ? 19.199 -6.053 -34.361 1.00 90.12 106 LEU A N 1
ATOM 840 C CA . LEU A 1 106 ? 19.294 -5.808 -35.802 1.00 90.12 106 LEU A CA 1
ATOM 841 C C . LEU A 1 106 ? 19.805 -7.049 -36.546 1.00 90.12 106 LEU A C 1
ATOM 843 O O . LEU A 1 106 ? 19.210 -7.459 -37.539 1.00 90.12 106 LEU A O 1
ATOM 847 N N . ILE A 1 107 ? 20.892 -7.657 -36.062 1.00 86.50 107 ILE A N 1
ATOM 848 C CA . ILE A 1 107 ? 21.523 -8.823 -36.703 1.00 86.50 107 ILE A CA 1
ATOM 849 C C . ILE A 1 107 ? 20.586 -10.039 -36.685 1.00 86.50 107 ILE A C 1
ATOM 851 O O . ILE A 1 107 ? 20.542 -10.804 -37.647 1.00 86.50 107 ILE A O 1
ATOM 855 N N . GLN A 1 108 ? 19.821 -10.206 -35.606 1.00 85.81 108 GLN A N 1
ATOM 856 C CA . GLN A 1 108 ? 18.864 -11.300 -35.434 1.00 85.81 108 GLN A CA 1
ATOM 857 C C . GLN A 1 108 ? 17.495 -11.028 -36.077 1.00 85.81 108 GLN A C 1
ATOM 859 O O . GLN A 1 108 ? 16.647 -11.927 -36.113 1.00 85.81 108 GLN A O 1
ATOM 864 N N . SER A 1 109 ? 17.254 -9.816 -36.588 1.00 84.44 109 SER A N 1
ATOM 865 C CA . SER A 1 109 ? 15.985 -9.471 -37.224 1.00 84.44 109 SER A CA 1
ATOM 866 C C . SER A 1 109 ? 15.748 -10.340 -38.457 1.00 84.44 109 SER A C 1
ATOM 868 O O . SER A 1 109 ? 16.538 -10.361 -39.400 1.00 84.44 109 SER A O 1
ATOM 870 N N . ARG A 1 110 ? 14.602 -11.028 -38.473 1.00 75.75 110 ARG A N 1
ATOM 871 C CA . ARG A 1 110 ? 14.128 -11.789 -39.640 1.00 75.75 110 ARG A CA 1
ATOM 872 C C . ARG A 1 110 ? 13.442 -10.904 -40.679 1.00 75.75 110 ARG A C 1
ATOM 874 O O . ARG A 1 110 ? 13.225 -11.348 -41.802 1.00 75.75 110 ARG A O 1
ATOM 881 N N . GLN A 1 111 ? 13.063 -9.682 -40.301 1.00 79.69 111 GLN A N 1
ATOM 882 C CA . GLN A 1 111 ? 12.414 -8.737 -41.202 1.00 79.69 111 GLN A CA 1
ATOM 883 C C . GLN A 1 111 ? 13.453 -7.810 -41.838 1.00 79.69 111 GLN A C 1
ATOM 885 O O . GLN A 1 111 ? 14.335 -7.318 -41.127 1.00 79.69 111 GLN A O 1
ATOM 890 N N . PRO A 1 112 ? 13.354 -7.551 -43.153 1.00 75.50 112 PRO A N 1
ATOM 891 C CA . PRO A 1 112 ? 14.249 -6.623 -43.823 1.00 75.50 112 PRO A CA 1
ATOM 892 C C . PRO A 1 112 ? 14.020 -5.204 -43.295 1.00 75.50 112 PRO A C 1
ATOM 894 O O . PRO A 1 112 ? 12.916 -4.669 -43.376 1.00 75.50 112 PRO A O 1
ATOM 897 N N . VAL A 1 113 ? 15.075 -4.584 -42.768 1.00 83.31 113 VAL A N 1
ATOM 898 C CA . VAL A 1 113 ? 15.055 -3.177 -42.356 1.00 83.31 113 VAL A CA 1
ATOM 899 C C . VAL A 1 113 ? 15.517 -2.309 -43.523 1.00 83.31 113 VAL A C 1
ATOM 901 O O . VAL A 1 113 ? 16.681 -2.369 -43.912 1.00 83.31 113 VAL A O 1
ATOM 904 N N . GLU A 1 114 ? 14.618 -1.509 -44.093 1.00 78.69 114 GLU A N 1
ATOM 905 C CA . GLU A 1 114 ? 14.917 -0.662 -45.259 1.00 78.69 114 GLU A CA 1
ATOM 906 C C . GLU A 1 114 ? 15.830 0.524 -44.897 1.00 78.69 114 GLU A C 1
ATOM 908 O O . GLU A 1 114 ? 16.834 0.765 -45.561 1.00 78.69 114 GLU A O 1
ATOM 913 N N . TYR A 1 115 ? 15.550 1.203 -43.776 1.00 86.69 115 TYR A N 1
ATOM 914 C CA . TYR A 1 115 ? 16.337 2.339 -43.280 1.00 86.69 115 TYR A CA 1
ATOM 915 C C . TYR A 1 115 ? 17.023 2.011 -41.951 1.00 86.69 115 TYR A C 1
ATOM 917 O O . TYR A 1 115 ? 16.543 2.375 -40.874 1.00 86.69 115 TYR A O 1
ATOM 925 N N . VAL A 1 116 ? 18.178 1.342 -42.024 1.00 88.25 116 VAL A N 1
ATOM 926 C CA . VAL A 1 116 ? 18.902 0.807 -40.855 1.00 88.25 116 VAL A CA 1
ATOM 927 C C . VAL A 1 116 ? 19.171 1.873 -39.787 1.00 88.25 116 VAL A C 1
ATOM 929 O O . VAL A 1 116 ? 18.816 1.674 -38.630 1.00 88.25 116 VAL A O 1
ATOM 932 N N . LYS A 1 117 ? 19.717 3.044 -40.145 1.00 89.12 117 LYS A N 1
ATOM 933 C CA . LYS A 1 117 ? 20.020 4.106 -39.159 1.00 89.12 117 LYS A CA 1
ATOM 934 C C . LYS A 1 117 ? 18.771 4.670 -38.473 1.00 89.12 117 LYS A C 1
ATOM 936 O O . LYS A 1 117 ? 18.793 4.908 -37.268 1.00 89.12 117 LYS A O 1
ATOM 941 N N . ALA A 1 118 ? 17.677 4.865 -39.211 1.00 87.44 118 ALA A N 1
ATOM 942 C CA . ALA A 1 118 ? 16.423 5.358 -38.637 1.00 87.44 118 ALA A CA 1
ATOM 943 C C . ALA A 1 118 ? 15.811 4.329 -37.675 1.00 87.44 118 ALA A C 1
ATOM 945 O O . ALA A 1 118 ? 15.376 4.684 -36.578 1.00 87.44 118 ALA A O 1
ATOM 946 N N . TRP A 1 119 ? 15.853 3.052 -38.059 1.00 93.12 119 TRP A N 1
ATOM 947 C CA . TRP A 1 119 ? 15.421 1.947 -37.212 1.00 93.12 119 TRP A CA 1
ATOM 948 C C . TRP A 1 119 ? 16.264 1.845 -35.937 1.00 93.12 119 TRP A C 1
ATOM 950 O O . TRP A 1 119 ? 15.704 1.807 -34.845 1.00 93.12 119 TRP A O 1
ATOM 960 N N . LEU A 1 120 ? 17.596 1.899 -36.057 1.00 93.00 120 LEU A N 1
ATOM 961 C CA . LEU A 1 120 ? 18.522 1.874 -34.921 1.00 93.00 120 LEU A CA 1
ATOM 962 C C . LEU A 1 120 ? 18.245 3.021 -33.948 1.00 93.00 120 LEU A C 1
ATOM 964 O O . LEU A 1 120 ? 18.163 2.801 -32.743 1.00 93.00 120 LEU A O 1
ATOM 968 N N . LYS A 1 121 ? 18.019 4.235 -34.464 1.00 91.88 121 LYS A N 1
ATOM 969 C CA . LYS A 1 121 ? 17.647 5.390 -33.641 1.00 91.88 121 LYS A CA 1
ATOM 970 C C . LYS A 1 121 ? 16.352 5.134 -32.858 1.00 91.88 121 LYS A C 1
ATOM 972 O O . LYS A 1 121 ? 16.300 5.391 -31.657 1.00 91.88 121 LYS A O 1
ATOM 977 N N . GLY A 1 122 ? 15.322 4.596 -33.514 1.00 91.00 122 GLY A N 1
ATOM 978 C CA . GLY A 1 122 ? 14.060 4.233 -32.862 1.00 91.00 122 GLY A CA 1
ATOM 979 C C . GLY A 1 122 ? 14.228 3.141 -31.800 1.00 91.00 122 GLY A C 1
ATOM 980 O O . GLY A 1 122 ? 13.710 3.270 -30.690 1.00 91.00 122 GLY A O 1
ATOM 981 N N . ALA A 1 123 ? 14.999 2.098 -32.109 1.00 93.00 123 ALA A N 1
ATOM 982 C CA . ALA A 1 123 ? 15.271 0.987 -31.206 1.00 93.00 123 ALA A CA 1
ATOM 983 C C . ALA A 1 123 ? 16.058 1.429 -29.960 1.00 93.00 123 ALA A C 1
ATOM 985 O O . ALA A 1 123 ? 15.655 1.100 -28.844 1.00 93.00 123 ALA A O 1
ATOM 986 N N . VAL A 1 124 ? 17.111 2.239 -30.128 1.00 95.06 124 VAL A N 1
ATOM 987 C CA . VAL A 1 124 ? 17.873 2.829 -29.013 1.00 95.06 124 VAL A CA 1
ATOM 988 C C . VAL A 1 124 ? 16.973 3.685 -28.128 1.00 95.06 124 VAL A C 1
ATOM 990 O O . VAL A 1 124 ? 17.005 3.537 -26.910 1.00 95.06 124 VAL A O 1
ATOM 993 N N . ASN A 1 125 ? 16.126 4.537 -28.713 1.00 93.25 125 ASN A N 1
ATOM 994 C CA . ASN A 1 125 ? 15.204 5.368 -27.938 1.00 93.25 125 ASN A CA 1
ATOM 995 C C . ASN A 1 125 ? 14.219 4.524 -27.110 1.00 93.25 125 ASN A C 1
ATOM 997 O O . ASN A 1 125 ? 13.985 4.811 -25.938 1.00 93.25 125 ASN A O 1
ATOM 1001 N N . ASN A 1 126 ? 13.668 3.458 -27.694 1.00 91.62 126 ASN A N 1
ATOM 1002 C CA . ASN A 1 126 ? 12.754 2.561 -26.987 1.00 91.62 126 ASN A CA 1
ATOM 1003 C C . ASN A 1 126 ? 13.447 1.838 -25.824 1.00 91.62 126 ASN A C 1
ATOM 1005 O O . ASN A 1 126 ? 12.895 1.798 -24.725 1.00 91.62 126 ASN A O 1
ATOM 1009 N N . GLN A 1 127 ? 14.659 1.320 -26.041 1.00 92.69 127 GLN A N 1
ATOM 1010 C CA . GLN A 1 127 ? 15.439 0.659 -24.991 1.00 92.69 127 GLN A CA 1
ATOM 1011 C C . GLN A 1 127 ? 15.844 1.633 -23.876 1.00 92.69 127 GLN A C 1
ATOM 1013 O O . GLN A 1 127 ? 15.651 1.333 -22.700 1.00 92.69 127 GLN A O 1
ATOM 1018 N N . ALA A 1 128 ? 16.285 2.845 -24.223 1.00 91.94 128 ALA A N 1
ATOM 1019 C CA . ALA A 1 128 ? 16.587 3.897 -23.251 1.00 91.94 128 ALA A CA 1
ATOM 1020 C C . ALA A 1 128 ? 15.353 4.281 -22.411 1.00 91.94 128 ALA A C 1
ATOM 1022 O O . ALA A 1 128 ? 15.439 4.434 -21.193 1.00 91.94 128 ALA A O 1
ATOM 1023 N N . MET A 1 129 ? 14.176 4.379 -23.034 1.00 89.00 129 MET A N 1
ATOM 1024 C CA . MET A 1 129 ? 12.923 4.649 -22.324 1.00 89.00 129 MET A CA 1
ATOM 1025 C C . MET A 1 129 ? 12.526 3.521 -21.366 1.00 89.00 129 MET A C 1
ATOM 1027 O O . MET A 1 129 ? 12.009 3.798 -20.281 1.00 89.00 129 MET A O 1
ATOM 1031 N N . LEU A 1 130 ? 12.736 2.258 -21.747 1.00 89.88 130 LEU A N 1
ATOM 1032 C CA . LEU A 1 130 ? 12.497 1.112 -20.866 1.00 89.88 130 LEU A CA 1
ATOM 1033 C C . LEU A 1 130 ? 13.453 1.126 -19.671 1.00 89.88 130 LEU A C 1
ATOM 1035 O O . LEU A 1 130 ? 12.994 1.009 -18.534 1.00 89.88 130 LEU A O 1
ATOM 1039 N N . PHE A 1 131 ? 14.739 1.373 -19.918 1.00 90.44 131 PHE A N 1
ATOM 1040 C CA . PHE A 1 131 ? 15.757 1.509 -18.881 1.00 90.44 131 PHE A CA 1
ATOM 1041 C C . PHE A 1 131 ? 15.391 2.594 -17.854 1.00 90.44 131 PHE A C 1
ATOM 1043 O O . PHE A 1 131 ? 15.328 2.324 -16.655 1.00 90.44 131 PHE A O 1
ATOM 1050 N N . LEU A 1 132 ? 15.026 3.798 -18.310 1.00 85.38 132 LEU A N 1
ATOM 1051 C CA . LEU A 1 132 ? 14.624 4.897 -17.421 1.00 85.38 132 LEU A CA 1
ATOM 1052 C C . LEU A 1 132 ? 13.353 4.577 -16.616 1.00 85.38 132 LEU A C 1
ATOM 1054 O O . LEU A 1 132 ? 13.233 4.964 -15.449 1.00 85.38 132 LEU A O 1
ATOM 1058 N N . LYS A 1 133 ? 12.391 3.857 -17.209 1.00 85.88 133 LYS A N 1
ATOM 1059 C CA . LYS A 1 133 ? 11.191 3.395 -16.490 1.00 85.88 133 LYS A CA 1
ATOM 1060 C C . LYS A 1 133 ? 11.547 2.406 -15.382 1.00 85.88 133 LYS A C 1
ATOM 1062 O O . LYS A 1 133 ? 11.008 2.534 -14.282 1.00 85.88 133 LYS A O 1
ATOM 1067 N N . MET A 1 134 ? 12.438 1.453 -15.658 1.00 85.88 134 MET A N 1
ATOM 1068 C CA . MET A 1 134 ? 12.910 0.489 -14.661 1.00 85.88 134 MET A CA 1
ATOM 1069 C C . MET A 1 134 ? 13.664 1.194 -13.535 1.00 85.88 134 MET A C 1
ATOM 1071 O O . MET A 1 134 ? 13.285 1.043 -12.379 1.00 85.88 134 MET A O 1
ATOM 1075 N N . GLN A 1 135 ? 14.603 2.083 -13.860 1.00 84.25 135 GLN A N 1
ATOM 1076 C CA . GLN A 1 135 ? 15.357 2.849 -12.866 1.00 84.25 135 GLN A CA 1
ATOM 1077 C C . GLN A 1 135 ? 14.445 3.679 -11.946 1.00 84.25 135 GLN A C 1
ATOM 1079 O O . GLN A 1 135 ? 14.635 3.713 -10.730 1.00 84.25 135 GLN A O 1
ATOM 1084 N N . LYS A 1 136 ? 13.409 4.322 -12.501 1.00 80.44 136 LYS A N 1
ATOM 1085 C CA . LYS A 1 136 ? 12.420 5.062 -11.703 1.00 80.44 136 LYS A CA 1
ATOM 1086 C C . LYS A 1 136 ? 11.628 4.142 -10.775 1.00 80.44 136 LYS A C 1
ATOM 1088 O O . LYS A 1 136 ? 11.368 4.508 -9.626 1.00 80.44 136 LYS A O 1
ATOM 1093 N N . ARG A 1 137 ? 11.217 2.969 -11.265 1.00 81.19 137 ARG A N 1
ATOM 1094 C CA . ARG A 1 137 ? 10.507 1.970 -10.459 1.00 81.19 137 ARG A CA 1
ATOM 1095 C C . ARG A 1 137 ? 11.388 1.485 -9.312 1.00 81.19 137 ARG A C 1
ATOM 1097 O O . ARG A 1 137 ? 10.931 1.483 -8.174 1.00 81.19 137 ARG A O 1
ATOM 1104 N N . ASP A 1 138 ? 12.640 1.162 -9.599 1.00 79.06 138 ASP A N 1
ATOM 1105 C CA . ASP A 1 138 ? 13.573 0.634 -8.610 1.00 79.06 138 ASP A CA 1
ATOM 1106 C C . ASP A 1 138 ? 13.925 1.710 -7.575 1.00 79.06 138 ASP A C 1
ATOM 1108 O O . ASP A 1 138 ? 13.859 1.452 -6.380 1.00 79.06 138 ASP A O 1
ATOM 1112 N N . SER A 1 139 ? 14.149 2.963 -7.986 1.00 77.62 139 SER A N 1
ATOM 1113 C CA . SER A 1 139 ? 14.300 4.100 -7.061 1.00 77.62 139 SER A CA 1
ATOM 1114 C C . SER A 1 139 ? 13.076 4.288 -6.156 1.00 77.62 139 SER A C 1
ATOM 1116 O O . SER A 1 139 ? 13.213 4.521 -4.953 1.00 77.62 139 SER A O 1
ATOM 1118 N N . THR A 1 140 ? 11.869 4.134 -6.711 1.00 71.38 140 THR A N 1
ATOM 1119 C CA . THR A 1 140 ? 10.626 4.193 -5.930 1.00 71.38 140 THR A CA 1
ATOM 1120 C C . THR A 1 140 ? 10.580 3.058 -4.909 1.00 71.38 140 THR A C 1
ATOM 1122 O O . THR A 1 140 ? 10.281 3.311 -3.743 1.00 71.38 140 THR A O 1
ATOM 1125 N N . LEU A 1 141 ? 10.939 1.838 -5.312 1.00 72.81 141 LEU A N 1
ATOM 1126 C CA . LEU A 1 141 ? 11.015 0.674 -4.432 1.00 72.81 141 LEU A CA 1
ATOM 1127 C C . LEU A 1 141 ? 12.045 0.879 -3.313 1.00 72.81 141 LEU A C 1
ATOM 1129 O O . LEU A 1 141 ? 11.707 0.693 -2.149 1.00 72.81 141 LEU A O 1
ATOM 1133 N N . TYR A 1 142 ? 13.254 1.348 -3.631 1.00 66.56 142 TYR A N 1
ATOM 1134 C CA . TYR A 1 142 ? 14.274 1.683 -2.633 1.00 66.56 142 TYR A CA 1
ATOM 1135 C C . TYR A 1 142 ? 13.786 2.750 -1.655 1.00 66.56 142 TYR A C 1
ATOM 1137 O O . TYR A 1 142 ? 14.007 2.629 -0.454 1.00 66.56 142 TYR A O 1
ATOM 1145 N N . SER A 1 143 ? 13.093 3.783 -2.141 1.00 63.34 143 SER A N 1
ATOM 1146 C CA . SER A 1 143 ? 12.524 4.813 -1.269 1.00 63.34 143 SER A CA 1
ATOM 1147 C C . SER A 1 143 ? 11.418 4.261 -0.365 1.00 63.34 143 SER A C 1
ATOM 1149 O O . SER A 1 143 ? 11.338 4.643 0.801 1.00 63.34 143 SER A O 1
ATOM 1151 N N . ALA A 1 144 ? 10.591 3.340 -0.870 1.00 62.41 144 ALA A N 1
ATOM 1152 C CA . ALA A 1 144 ? 9.563 2.663 -0.090 1.00 62.41 144 ALA A CA 1
ATOM 1153 C C . ALA A 1 144 ? 10.198 1.783 0.991 1.00 62.41 144 ALA A C 1
ATOM 1155 O O . ALA A 1 144 ? 9.853 1.935 2.157 1.00 62.41 144 ALA A O 1
ATOM 1156 N N . LEU A 1 145 ? 11.199 0.978 0.627 1.00 66.94 145 LEU A N 1
ATOM 1157 C CA . LEU A 1 145 ? 11.935 0.111 1.544 1.00 66.94 145 LEU A CA 1
ATOM 1158 C C . LEU A 1 145 ? 12.697 0.920 2.606 1.00 66.94 145 LEU A C 1
ATOM 1160 O O . LEU A 1 145 ? 12.673 0.584 3.783 1.00 66.94 145 LEU A O 1
ATOM 1164 N N . ALA A 1 146 ? 13.331 2.031 2.225 1.00 63.50 146 ALA A N 1
ATOM 1165 C CA . ALA A 1 146 ? 14.009 2.921 3.166 1.00 63.50 146 ALA A CA 1
ATOM 1166 C C . ALA A 1 146 ? 13.026 3.597 4.136 1.00 63.50 146 ALA A C 1
ATOM 1168 O O . ALA A 1 146 ? 13.349 3.793 5.307 1.00 63.50 146 ALA A O 1
ATOM 1169 N N . ASN A 1 147 ? 11.826 3.953 3.668 1.00 56.03 147 ASN A N 1
ATOM 1170 C CA . ASN A 1 147 ? 10.766 4.479 4.528 1.00 56.03 147 ASN A CA 1
ATOM 1171 C C . ASN A 1 147 ? 10.193 3.395 5.447 1.00 56.03 147 ASN A C 1
ATOM 1173 O O . ASN A 1 147 ? 9.934 3.676 6.611 1.00 56.03 147 ASN A O 1
ATOM 1177 N N . GLU A 1 148 ? 10.043 2.168 4.956 1.00 57.44 148 GLU A N 1
ATOM 1178 C CA . GLU A 1 148 ? 9.613 1.016 5.745 1.00 57.44 148 GLU A CA 1
ATOM 1179 C C . GLU A 1 148 ? 10.637 0.683 6.837 1.00 57.44 148 GLU A C 1
ATOM 1181 O O . GLU A 1 148 ? 10.275 0.576 8.004 1.00 57.44 148 GLU A O 1
ATOM 1186 N N . MET A 1 149 ? 11.932 0.663 6.509 1.00 56.47 149 MET A N 1
ATOM 1187 C CA . MET A 1 149 ? 13.008 0.486 7.492 1.00 56.47 149 MET A CA 1
ATOM 1188 C C . MET A 1 149 ? 13.056 1.602 8.542 1.00 56.47 149 MET A C 1
ATOM 1190 O O . MET A 1 149 ? 13.414 1.344 9.690 1.00 56.47 149 MET A O 1
ATOM 1194 N N . LYS A 1 150 ? 12.703 2.843 8.181 1.00 55.78 150 LYS A N 1
ATOM 1195 C CA . LYS A 1 150 ? 12.555 3.938 9.154 1.00 55.78 150 LYS A CA 1
ATOM 1196 C C . LYS A 1 150 ? 11.329 3.738 10.042 1.00 55.78 150 LYS A C 1
ATOM 1198 O O . LYS A 1 150 ? 11.441 3.889 11.251 1.00 55.78 150 LYS A O 1
ATOM 1203 N N . ALA A 1 151 ? 10.200 3.339 9.461 1.00 49.72 151 ALA A N 1
ATOM 1204 C CA . ALA A 1 151 ? 8.956 3.096 10.184 1.00 49.72 151 ALA A CA 1
ATOM 1205 C C . ALA A 1 151 ? 9.045 1.905 11.155 1.00 49.72 151 ALA A C 1
ATOM 1207 O O . ALA A 1 151 ? 8.415 1.935 12.203 1.00 49.72 151 ALA A O 1
ATOM 1208 N N . VAL A 1 152 ? 9.855 0.886 10.846 1.00 53.09 152 VAL A N 1
ATOM 1209 C CA . VAL A 1 152 ? 10.141 -0.246 11.751 1.00 53.09 152 VAL A CA 1
ATOM 1210 C C . VAL A 1 152 ? 10.933 0.187 12.995 1.00 53.09 152 VAL A C 1
ATOM 1212 O O . VAL A 1 152 ? 10.865 -0.477 14.023 1.00 53.09 152 VAL A O 1
ATOM 1215 N N . ARG A 1 153 ? 11.676 1.301 12.935 1.00 50.84 153 ARG A N 1
ATOM 1216 C CA . ARG A 1 153 ? 12.513 1.787 14.048 1.00 50.84 153 ARG A CA 1
ATOM 1217 C C . ARG A 1 153 ? 11.828 2.805 14.955 1.00 50.84 153 ARG A C 1
ATOM 1219 O O . ARG A 1 153 ? 12.392 3.130 15.997 1.00 50.84 153 ARG A O 1
ATOM 1226 N N . GLU A 1 154 ? 10.674 3.339 14.571 1.00 54.97 154 GLU A N 1
ATOM 1227 C CA . GLU A 1 154 ? 9.972 4.323 15.393 1.00 54.97 154 GLU A CA 1
ATOM 1228 C C . GLU A 1 154 ? 9.061 3.602 16.397 1.00 54.97 154 GLU A C 1
ATOM 1230 O O . GLU A 1 154 ? 8.147 2.886 15.982 1.00 54.97 154 GLU A O 1
ATOM 1235 N N . PRO A 1 155 ? 9.306 3.750 17.714 1.00 55.66 155 PRO A N 1
ATOM 1236 C CA . PRO A 1 155 ? 8.450 3.151 18.726 1.00 55.66 155 PRO A CA 1
ATOM 1237 C C . PRO A 1 155 ? 7.034 3.720 18.625 1.00 55.66 155 PRO A C 1
ATOM 1239 O O . PRO A 1 155 ? 6.833 4.870 18.225 1.00 55.66 155 PRO A O 1
ATOM 1242 N N . VAL A 1 156 ? 6.050 2.909 19.021 1.00 56.94 156 VAL A N 1
ATOM 1243 C CA . VAL A 1 156 ? 4.662 3.360 19.156 1.00 56.94 156 VAL A CA 1
ATOM 1244 C C . VAL A 1 156 ? 4.647 4.597 20.055 1.00 56.94 156 VAL A C 1
ATOM 1246 O O . VAL A 1 156 ? 5.195 4.533 21.158 1.00 56.94 156 VAL A O 1
ATOM 1249 N N . PRO A 1 157 ? 4.048 5.718 19.625 1.00 57.25 157 PRO A N 1
ATOM 1250 C CA . PRO A 1 157 ? 3.918 6.882 20.488 1.00 57.25 157 PRO A CA 1
ATOM 1251 C C . PRO A 1 157 ? 3.115 6.490 21.730 1.00 57.25 157 PRO A C 1
ATOM 1253 O O . PRO A 1 157 ? 1.979 6.023 21.614 1.00 57.25 157 PRO A O 1
ATOM 1256 N N . ALA A 1 158 ? 3.708 6.667 22.914 1.00 55.81 158 ALA A N 1
ATOM 1257 C CA . ALA A 1 158 ? 3.136 6.188 24.171 1.00 55.81 158 ALA A CA 1
ATOM 1258 C C . ALA A 1 158 ? 1.911 7.009 24.606 1.00 55.81 158 ALA A C 1
ATOM 1260 O O . ALA A 1 158 ? 1.114 6.563 25.429 1.00 55.81 158 ALA A O 1
ATOM 1261 N N . ASN A 1 159 ? 1.742 8.217 24.058 1.00 63.41 159 ASN A N 1
ATOM 1262 C CA . ASN A 1 159 ? 0.599 9.083 24.323 1.00 63.41 159 ASN A CA 1
ATOM 1263 C C . ASN A 1 159 ? 0.322 10.068 23.169 1.00 63.41 159 ASN A C 1
ATOM 1265 O O . ASN A 1 159 ? 1.171 10.336 22.316 1.00 63.41 159 ASN A O 1
ATOM 1269 N N . ASP A 1 160 ? -0.879 10.653 23.178 1.00 67.88 160 ASP A N 1
ATOM 1270 C CA . ASP A 1 160 ? -1.351 11.606 22.162 1.00 67.88 160 ASP A CA 1
ATOM 1271 C C . ASP A 1 160 ? -0.444 12.846 22.011 1.00 67.88 160 ASP A C 1
ATOM 1273 O O . ASP A 1 160 ? -0.322 13.406 20.924 1.00 67.88 160 ASP A O 1
ATOM 1277 N N . SER A 1 161 ? 0.215 13.275 23.093 1.00 65.50 161 SER A N 1
ATOM 1278 C CA . SER A 1 161 ? 1.103 14.449 23.113 1.00 65.50 161 SER A CA 1
ATOM 1279 C C . SER A 1 161 ? 2.451 14.169 22.435 1.00 65.50 161 SER A C 1
ATOM 1281 O O . SER A 1 161 ? 3.020 15.034 21.769 1.00 65.50 161 SER A O 1
ATOM 1283 N N . GLU A 1 162 ? 2.964 12.947 22.563 1.00 68.25 162 GLU A N 1
ATOM 1284 C CA . GLU A 1 162 ? 4.155 12.474 21.858 1.00 68.25 162 GLU A CA 1
ATOM 1285 C C . GLU A 1 162 ? 3.885 12.255 20.374 1.00 68.25 162 GLU A C 1
ATOM 1287 O O . GLU A 1 162 ? 4.717 12.641 19.553 1.00 68.25 162 GLU A O 1
ATOM 1292 N N . LEU A 1 163 ? 2.707 11.732 20.019 1.00 71.62 163 LEU A N 1
ATOM 1293 C CA . LEU A 1 163 ? 2.283 11.566 18.628 1.00 71.62 163 LEU A CA 1
ATOM 1294 C C . LEU A 1 163 ? 2.301 12.909 17.871 1.00 71.62 163 LEU A C 1
ATOM 1296 O O . LEU A 1 163 ? 2.802 12.983 16.748 1.00 71.62 163 LEU A O 1
ATOM 1300 N N . GLU A 1 164 ? 1.812 13.986 18.498 1.00 69.50 164 GLU A N 1
ATOM 1301 C CA . GLU A 1 164 ? 1.849 15.342 17.929 1.00 69.50 164 GLU A CA 1
ATOM 1302 C C . GLU A 1 164 ? 3.277 15.890 17.761 1.00 69.50 164 GLU A C 1
ATOM 1304 O O . GLU A 1 164 ? 3.542 16.628 16.814 1.00 69.50 164 GLU A O 1
ATOM 1309 N N . LYS A 1 165 ? 4.202 15.553 18.672 1.00 70.94 165 LYS A N 1
ATOM 1310 C CA . LYS A 1 165 ? 5.602 16.017 18.623 1.00 70.94 165 LYS A CA 1
ATOM 1311 C C . LYS A 1 165 ? 6.446 15.245 17.613 1.00 70.94 165 LYS A C 1
ATOM 1313 O O . LYS A 1 165 ? 7.333 15.827 16.995 1.00 70.94 165 LYS A O 1
ATOM 1318 N N . GLN A 1 166 ? 6.189 13.948 17.465 1.00 69.75 166 GLN A N 1
ATOM 1319 C CA . GLN A 1 166 ? 6.903 13.077 16.530 1.00 69.75 166 GLN A CA 1
ATOM 1320 C C . GLN A 1 166 ? 6.479 13.339 15.078 1.00 69.75 166 GLN A C 1
ATOM 1322 O O . GLN A 1 166 ? 7.303 13.287 14.163 1.00 69.75 166 GLN A O 1
ATOM 1327 N N . LEU A 1 167 ? 5.206 13.672 14.846 1.00 71.50 167 LEU A N 1
ATOM 1328 C CA . LEU A 1 167 ? 4.696 13.961 13.511 1.00 71.50 167 LEU A CA 1
ATOM 1329 C C . LEU A 1 167 ? 4.913 15.434 13.137 1.00 71.50 167 LEU A C 1
ATOM 1331 O O . LEU A 1 167 ? 4.262 16.334 13.655 1.00 71.50 167 LEU A O 1
ATOM 1335 N N . GLY A 1 168 ? 5.778 15.698 12.154 1.00 74.31 168 GLY A N 1
ATOM 1336 C CA . GLY A 1 168 ? 5.903 17.045 11.584 1.00 74.31 168 GLY A CA 1
ATOM 1337 C C . GLY A 1 168 ? 4.602 17.522 10.913 1.00 74.31 168 GLY A C 1
ATOM 1338 O O . GLY A 1 168 ? 3.852 16.719 10.352 1.00 74.31 168 GLY A O 1
ATOM 1339 N N . ASP A 1 169 ? 4.360 18.839 10.872 1.00 75.81 169 ASP A N 1
ATOM 1340 C CA . ASP A 1 169 ? 3.113 19.439 10.345 1.00 75.81 169 ASP A CA 1
ATOM 1341 C C . ASP A 1 169 ? 2.750 18.964 8.918 1.00 75.81 169 ASP A C 1
ATOM 1343 O O . ASP A 1 169 ? 1.574 18.831 8.566 1.00 75.81 169 ASP A O 1
ATOM 1347 N N . LYS A 1 170 ? 3.756 18.647 8.089 1.00 78.88 170 LYS A N 1
ATOM 1348 C CA . LYS A 1 170 ? 3.563 18.091 6.737 1.00 78.88 170 LYS A CA 1
ATOM 1349 C C . LYS A 1 170 ? 2.953 16.682 6.758 1.00 78.88 170 LYS A C 1
ATOM 1351 O O . LYS A 1 170 ? 2.146 16.363 5.885 1.00 78.88 170 LYS A O 1
ATOM 1356 N N . ALA A 1 171 ? 3.336 15.845 7.722 1.00 76.25 171 ALA A N 1
ATOM 1357 C CA . ALA A 1 171 ? 2.779 14.506 7.899 1.00 76.25 171 ALA A CA 1
ATOM 1358 C C . ALA A 1 171 ? 1.345 14.586 8.436 1.00 76.25 171 ALA A C 1
ATOM 1360 O O . ALA A 1 171 ? 0.454 13.964 7.862 1.00 76.25 171 ALA A O 1
ATOM 1361 N N . ILE A 1 172 ? 1.103 15.448 9.430 1.00 81.56 172 ILE A N 1
ATOM 1362 C CA . ILE A 1 172 ? -0.233 15.695 9.998 1.00 81.56 172 ILE A CA 1
ATOM 1363 C C . ILE A 1 172 ? -1.216 16.126 8.900 1.00 81.56 172 ILE A C 1
ATOM 1365 O O . ILE A 1 172 ? -2.285 15.535 8.750 1.00 81.56 172 ILE A O 1
ATOM 1369 N N . ARG A 1 173 ? -0.820 17.081 8.046 1.00 82.69 173 ARG A N 1
ATOM 1370 C CA . ARG A 1 173 ? -1.640 17.533 6.908 1.00 82.69 173 ARG A CA 1
ATOM 1371 C C . ARG A 1 173 ? -1.938 16.428 5.888 1.00 82.69 173 ARG A C 1
ATOM 1373 O O . ARG A 1 173 ? -2.944 16.498 5.191 1.00 82.69 173 ARG A O 1
ATOM 1380 N N . LYS A 1 174 ? -1.058 15.431 5.759 1.00 84.06 174 LYS A N 1
ATOM 1381 C CA . LYS A 1 174 ? -1.263 14.276 4.870 1.00 84.06 174 LYS A CA 1
ATOM 1382 C C . LYS A 1 174 ? -2.184 13.223 5.499 1.00 84.06 174 LYS A C 1
ATOM 1384 O O . LYS A 1 174 ? -2.712 12.391 4.766 1.00 84.06 174 LYS A O 1
ATOM 1389 N N . TYR A 1 175 ? -2.286 13.175 6.826 1.00 83.12 175 TYR A N 1
ATOM 1390 C CA . TYR A 1 175 ? -2.973 12.099 7.553 1.00 83.12 175 TYR A CA 1
ATOM 1391 C C . TYR A 1 175 ? -4.414 12.460 7.908 1.00 83.12 175 TYR A C 1
ATOM 1393 O O . TYR A 1 175 ? -5.254 11.568 7.961 1.00 83.12 175 TYR A O 1
ATOM 1401 N N . LEU A 1 176 ? -4.693 13.747 8.108 1.00 85.00 176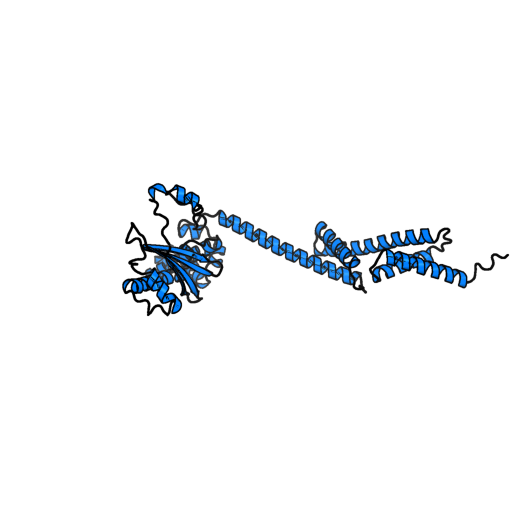 LEU A N 1
ATOM 1402 C CA . LEU A 1 176 ? -6.028 14.264 8.395 1.00 85.00 176 LEU A CA 1
ATOM 1403 C C . LEU A 1 176 ? -6.742 14.731 7.122 1.00 85.00 176 LEU A C 1
ATOM 1405 O O . LEU A 1 176 ? -6.108 15.131 6.140 1.00 85.00 176 LEU A O 1
ATOM 1409 N N . SER A 1 177 ? -8.076 14.737 7.150 1.00 84.12 177 SER A N 1
ATOM 1410 C CA . SER A 1 177 ? -8.864 15.433 6.128 1.00 84.12 177 SER A CA 1
ATOM 1411 C C . SER A 1 177 ? -8.630 16.951 6.186 1.00 84.12 177 SER A C 1
ATOM 1413 O O . SER A 1 177 ? -8.132 17.493 7.175 1.00 84.12 177 SER A O 1
ATOM 1415 N N . LYS A 1 178 ? -9.001 17.672 5.118 1.00 85.19 178 LYS A N 1
ATOM 1416 C CA . LYS A 1 178 ? -8.843 19.139 5.063 1.00 85.19 178 LYS A CA 1
ATOM 1417 C C . LYS A 1 178 ? -9.563 19.841 6.221 1.00 85.19 178 LYS A C 1
ATOM 1419 O O . LYS A 1 178 ? -9.021 20.786 6.786 1.00 85.19 178 LYS A O 1
ATOM 1424 N N . GLU A 1 179 ? -10.759 19.369 6.561 1.00 86.00 179 GLU A N 1
ATOM 1425 C CA . GLU A 1 179 ? -11.593 19.922 7.631 1.00 86.00 179 GLU A CA 1
ATOM 1426 C C . GLU A 1 179 ? -10.992 19.631 9.010 1.00 86.00 179 GLU A C 1
ATOM 1428 O O . GLU A 1 179 ? -10.806 20.548 9.809 1.00 86.00 179 GLU A O 1
ATOM 1433 N N . GLU A 1 180 ? -10.596 18.381 9.268 1.00 86.19 180 GLU A N 1
ATOM 1434 C CA . GLU A 1 180 ? -9.956 17.987 10.530 1.00 86.19 180 GLU A CA 1
ATOM 1435 C C . GLU A 1 180 ? -8.632 18.714 10.751 1.00 86.19 180 GLU A C 1
ATOM 1437 O O . GLU A 1 180 ? -8.358 19.171 11.858 1.00 86.19 180 GLU A O 1
ATOM 1442 N N . TYR A 1 181 ? -7.826 18.879 9.698 1.00 87.06 181 TYR A N 1
ATOM 1443 C CA . TYR A 1 181 ? -6.576 19.628 9.779 1.00 87.06 181 TYR A CA 1
ATOM 1444 C C . TYR A 1 181 ? -6.815 21.102 10.121 1.00 87.06 181 TYR A C 1
ATOM 1446 O O . TYR A 1 181 ? -6.067 21.672 10.914 1.00 87.06 181 TYR A O 1
ATOM 1454 N N . GLN A 1 182 ? -7.859 21.723 9.564 1.00 86.00 182 GLN A N 1
ATOM 1455 C CA . GLN A 1 182 ? -8.199 23.108 9.886 1.00 86.00 182 GLN A CA 1
ATOM 1456 C C . GLN A 1 182 ? -8.619 23.248 11.352 1.00 86.00 182 GLN A C 1
ATOM 1458 O O . GLN A 1 182 ? -8.157 24.162 12.034 1.00 86.00 182 GLN A O 1
ATOM 1463 N N . ILE A 1 183 ? -9.449 22.326 11.849 1.00 85.75 183 ILE A N 1
ATOM 1464 C CA . ILE A 1 183 ? -9.866 22.292 13.256 1.00 85.75 183 ILE A CA 1
ATOM 1465 C C . ILE A 1 183 ? -8.646 22.090 14.161 1.00 85.75 183 ILE A C 1
ATOM 1467 O O . ILE A 1 183 ? -8.476 22.831 15.126 1.00 85.75 183 ILE A O 1
ATOM 1471 N N . PHE A 1 184 ? -7.763 21.150 13.820 1.00 86.62 184 PHE A N 1
ATOM 1472 C CA . PHE A 1 184 ? -6.533 20.877 14.562 1.00 86.62 184 PHE A CA 1
ATOM 1473 C C . PHE A 1 184 ? -5.592 22.088 14.595 1.00 86.62 184 PHE A C 1
ATOM 1475 O O . PHE A 1 184 ? -5.127 22.500 15.659 1.00 86.62 184 PHE A O 1
ATOM 1482 N N . SER A 1 185 ? -5.346 22.705 13.436 1.00 86.06 185 SER A N 1
ATOM 1483 C CA . SER A 1 185 ? -4.500 23.894 13.321 1.00 86.06 185 SER A CA 1
ATOM 1484 C C . SER A 1 185 ? -5.080 25.082 14.081 1.00 86.06 185 SER A C 1
ATOM 1486 O O . SER A 1 185 ? -4.322 25.829 14.698 1.00 86.06 185 SER A O 1
ATOM 1488 N N . ASP A 1 186 ? -6.402 25.258 14.064 1.00 86.38 186 ASP A N 1
ATOM 1489 C CA . ASP A 1 186 ? -7.065 26.300 14.839 1.00 86.38 186 ASP A CA 1
ATOM 1490 C C . ASP A 1 186 ? -6.979 26.024 16.342 1.00 86.38 186 ASP A C 1
ATOM 1492 O O . ASP A 1 186 ? -6.692 26.949 17.093 1.00 86.38 186 ASP A O 1
ATOM 1496 N N . MET A 1 187 ? -7.163 24.778 16.788 1.00 86.44 187 MET A N 1
ATOM 1497 C CA . MET A 1 187 ? -7.024 24.397 18.200 1.00 86.44 187 MET A CA 1
ATOM 1498 C C . MET A 1 187 ? -5.611 24.658 18.733 1.00 86.44 187 MET A C 1
ATOM 1500 O O . MET A 1 187 ? -5.471 25.146 19.851 1.00 86.44 187 MET A O 1
ATOM 1504 N N . LYS A 1 188 ? -4.570 24.406 17.925 1.00 84.88 188 LYS A N 1
ATOM 1505 C CA . LYS A 1 188 ? -3.156 24.618 18.294 1.00 84.88 188 LYS A CA 1
ATOM 1506 C C . LYS A 1 188 ? -2.810 26.091 18.566 1.00 84.88 188 LYS A C 1
ATOM 1508 O O . LYS A 1 188 ? -1.824 26.369 19.240 1.00 84.88 188 LYS A O 1
ATOM 1513 N N . LYS A 1 189 ? -3.615 27.041 18.069 1.00 87.25 189 LYS A N 1
ATOM 1514 C CA . LYS A 1 189 ? -3.441 28.485 18.328 1.00 87.25 189 LYS A CA 1
ATOM 1515 C C . LYS A 1 189 ? -3.836 28.887 19.752 1.00 87.25 189 LYS A C 1
ATOM 1517 O O . LYS A 1 189 ? -3.505 29.991 20.173 1.00 87.25 189 LYS A O 1
ATOM 1522 N N . PHE A 1 190 ? -4.547 28.025 20.480 1.00 87.31 190 PHE A N 1
ATOM 1523 C CA . PHE A 1 190 ? -5.027 28.304 21.829 1.00 87.31 190 PHE A CA 1
ATOM 1524 C C . PHE A 1 190 ? -4.272 27.460 22.865 1.00 87.31 190 PHE A C 1
ATOM 1526 O O . PHE A 1 190 ? -3.948 26.303 22.603 1.00 87.31 190 PHE A O 1
ATOM 1533 N N . PRO A 1 191 ? -4.031 27.995 24.075 1.00 82.31 191 PRO A N 1
ATOM 1534 C CA . PRO A 1 191 ? -3.272 27.297 25.116 1.00 82.31 191 PRO A CA 1
ATOM 1535 C C . PRO A 1 191 ? -4.029 26.108 25.727 1.00 82.31 191 PRO A C 1
ATOM 1537 O O . PRO A 1 191 ? -3.428 25.241 26.354 1.00 82.31 191 PRO A O 1
ATOM 1540 N N . SER A 1 192 ? -5.356 26.054 25.579 1.00 85.81 192 SER A N 1
ATOM 1541 C CA . SER A 1 192 ? -6.172 24.952 26.086 1.00 85.81 192 SER A CA 1
ATOM 1542 C C . SER A 1 192 ? -7.412 24.719 25.227 1.00 85.81 192 SER A C 1
ATOM 1544 O O . SER A 1 192 ? -7.911 25.622 24.553 1.00 85.81 192 SER A O 1
ATOM 1546 N N . VAL A 1 193 ? -7.966 23.505 25.316 1.00 85.56 193 VAL A N 1
ATOM 1547 C CA . VAL A 1 193 ? -9.249 23.150 24.679 1.00 85.56 193 VAL A CA 1
ATOM 1548 C C . VAL A 1 193 ? -10.386 24.036 25.200 1.00 85.56 193 VAL A C 1
ATOM 1550 O O . VAL A 1 193 ? -11.307 24.352 24.453 1.00 85.56 193 VAL A O 1
ATOM 1553 N N . LYS A 1 194 ? -10.306 24.476 26.463 1.00 86.12 194 LYS A N 1
ATOM 1554 C CA . LYS A 1 194 ? -11.278 25.391 27.069 1.00 86.12 194 LYS A CA 1
ATOM 1555 C C . LYS A 1 194 ? -11.220 26.781 26.428 1.00 86.12 194 LYS A C 1
ATOM 1557 O O . LYS A 1 194 ? -12.253 27.280 26.002 1.00 86.12 194 LYS A O 1
ATOM 1562 N N . ALA A 1 195 ? -10.021 27.339 26.259 1.00 84.69 195 ALA A N 1
ATOM 1563 C CA . ALA A 1 195 ? -9.827 28.624 25.585 1.00 84.69 195 ALA A CA 1
ATOM 1564 C C . ALA A 1 195 ? -10.273 28.580 24.111 1.00 84.69 195 ALA A C 1
ATOM 1566 O O . ALA A 1 195 ? -10.879 29.524 23.615 1.00 84.69 195 ALA A O 1
ATOM 1567 N N . TYR A 1 196 ? -10.030 27.460 23.421 1.00 88.50 196 TYR A N 1
ATOM 1568 C CA . TYR A 1 196 ? -10.558 27.237 22.073 1.00 88.50 196 TYR A CA 1
ATOM 1569 C C . TYR A 1 196 ? -12.094 27.200 22.050 1.00 88.50 196 TYR A C 1
ATOM 1571 O O . TYR A 1 196 ? -12.712 27.803 21.173 1.00 88.50 196 TYR A O 1
ATOM 1579 N N . ALA A 1 197 ? -12.710 26.508 23.014 1.00 87.62 197 ALA A N 1
ATOM 1580 C CA . ALA A 1 197 ? -14.161 26.401 23.114 1.00 87.62 197 ALA A CA 1
ATOM 1581 C C . ALA A 1 197 ? -14.818 27.773 23.330 1.00 87.62 197 ALA A C 1
ATOM 1583 O O . ALA A 1 197 ? -15.757 28.123 22.618 1.00 87.62 197 ALA A O 1
ATOM 1584 N N . GLU A 1 198 ? -14.260 28.573 24.241 1.00 87.06 198 GLU A N 1
ATOM 1585 C CA . GLU A 1 198 ? -14.694 29.946 24.518 1.00 87.06 198 GLU A CA 1
ATOM 1586 C C . GLU A 1 198 ? -14.522 30.855 23.290 1.00 87.06 198 GLU A C 1
ATOM 1588 O O . GLU A 1 198 ? -15.465 31.535 22.894 1.00 87.06 198 GLU A O 1
ATOM 1593 N N . ALA A 1 199 ? -13.368 30.805 22.614 1.00 86.25 199 ALA A N 1
ATOM 1594 C CA . ALA A 1 199 ? -13.088 31.641 21.443 1.00 86.25 199 ALA A CA 1
ATOM 1595 C C . ALA A 1 199 ? -13.958 31.317 20.216 1.00 86.25 199 ALA A C 1
ATOM 1597 O O . ALA A 1 199 ? -14.228 32.195 19.398 1.00 86.25 199 ALA A O 1
ATOM 1598 N N . LYS A 1 200 ? -14.385 30.058 20.060 1.00 85.75 200 LYS A N 1
ATOM 1599 C CA . LYS A 1 200 ? -15.269 29.620 18.967 1.00 85.75 200 LYS A CA 1
ATOM 1600 C C . LYS A 1 200 ? -16.750 29.598 19.363 1.00 85.75 200 LYS A C 1
ATOM 1602 O O . LYS A 1 200 ? -17.576 29.260 18.520 1.00 85.75 200 LYS A O 1
ATOM 1607 N N . GLY A 1 201 ? -17.091 29.933 20.611 1.00 84.88 201 GLY A N 1
ATOM 1608 C CA . GLY A 1 201 ? -18.468 29.895 21.112 1.00 84.88 201 GLY A CA 1
ATOM 1609 C C . GLY A 1 201 ? -19.084 28.491 21.119 1.00 84.88 201 GLY A C 1
ATOM 1610 O O . GLY A 1 201 ? -20.292 28.347 20.948 1.00 84.88 201 GLY A O 1
ATOM 1611 N N . ILE A 1 202 ? -18.267 27.444 21.273 1.00 88.88 202 ILE A N 1
ATOM 1612 C CA . ILE A 1 202 ? -18.715 26.045 21.284 1.00 88.88 202 ILE A CA 1
ATOM 1613 C C . ILE A 1 202 ? -18.665 25.457 22.694 1.00 88.88 202 ILE A C 1
ATOM 1615 O O . ILE A 1 202 ? -17.900 25.886 23.554 1.00 88.88 202 ILE A O 1
ATOM 1619 N N . ASN A 1 203 ? -19.457 24.413 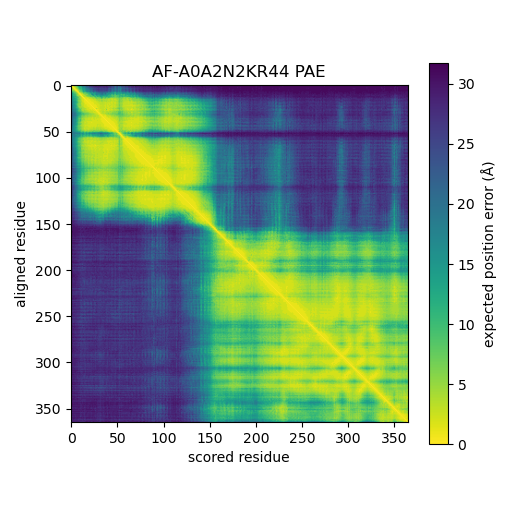22.933 1.00 90.62 203 ASN A N 1
ATOM 1620 C CA . ASN A 1 203 ? -19.437 23.698 24.207 1.00 90.62 203 ASN A CA 1
ATOM 1621 C C . ASN A 1 203 ? -18.076 22.999 24.422 1.00 90.62 203 ASN A C 1
ATOM 1623 O O . ASN A 1 203 ? -17.562 22.332 23.522 1.00 90.62 203 ASN A O 1
ATOM 1627 N N . TYR A 1 204 ? -17.520 23.091 25.635 1.00 87.62 204 TYR A N 1
ATOM 1628 C CA . TYR A 1 204 ? -16.273 22.418 26.017 1.00 87.62 204 TYR A CA 1
ATOM 1629 C C . TYR A 1 204 ? -16.291 20.904 25.745 1.00 87.62 204 TYR A C 1
ATOM 1631 O O . TYR A 1 204 ? -15.301 20.347 25.271 1.00 87.62 204 TYR A O 1
ATOM 1639 N N . SER A 1 205 ? -17.422 20.235 25.989 1.00 88.19 205 SER A N 1
ATOM 1640 C CA . SER A 1 205 ? -17.584 18.803 25.702 1.00 88.19 205 SER A CA 1
ATOM 1641 C C . SER A 1 205 ? -17.437 18.489 24.209 1.00 88.19 205 SER A C 1
ATOM 1643 O O . SER A 1 205 ? -16.765 17.523 23.845 1.00 88.19 205 SER A O 1
ATOM 1645 N N . LEU A 1 206 ? -17.992 19.344 23.343 1.00 87.44 206 LEU A N 1
ATOM 1646 C CA . LEU A 1 206 ? -17.872 19.236 21.892 1.00 87.44 206 LEU A CA 1
ATOM 1647 C C . LEU A 1 206 ? -16.418 19.450 21.458 1.00 87.44 206 LEU A C 1
ATOM 1649 O O . LEU A 1 206 ? -15.886 18.649 20.697 1.00 87.44 206 LEU A O 1
ATOM 1653 N N . ALA A 1 207 ? -15.750 20.473 21.997 1.00 85.06 207 ALA A N 1
ATOM 1654 C CA . ALA A 1 207 ? -14.342 20.748 21.717 1.00 85.06 207 ALA A CA 1
ATOM 1655 C C . ALA A 1 207 ? -13.427 19.581 22.131 1.00 85.06 207 ALA A C 1
ATOM 1657 O O . ALA A 1 207 ? -12.547 19.176 21.368 1.00 85.06 207 ALA A O 1
ATOM 1658 N N . ARG A 1 208 ? -13.666 18.995 23.313 1.00 88.19 208 ARG A N 1
ATOM 1659 C CA . ARG A 1 208 ? -12.934 17.821 23.811 1.00 88.19 208 ARG A CA 1
ATOM 1660 C C . ARG A 1 208 ? -13.156 16.600 22.920 1.00 88.19 208 ARG A C 1
ATOM 1662 O O . ARG A 1 208 ? -12.187 15.929 22.574 1.00 88.19 208 ARG A O 1
ATOM 1669 N N . LYS A 1 209 ? -14.403 16.344 22.516 1.00 88.25 209 LYS A N 1
ATOM 1670 C CA . LYS A 1 209 ? -14.749 15.249 21.602 1.00 88.25 209 LYS A CA 1
ATOM 1671 C C . LYS A 1 209 ? -14.076 15.418 20.240 1.00 88.25 209 LYS A C 1
ATOM 1673 O O . LYS A 1 209 ? -13.491 14.463 19.744 1.00 88.25 209 LYS A O 1
ATOM 1678 N N . SER A 1 210 ? -14.104 16.622 19.669 1.00 87.12 210 SER A N 1
ATOM 1679 C CA . SER A 1 210 ? -13.439 16.918 18.395 1.00 87.12 210 SER A CA 1
ATOM 1680 C C . SER A 1 210 ? -11.927 16.712 18.481 1.00 87.12 210 SER A C 1
ATOM 1682 O O . SER A 1 210 ? -11.348 16.102 17.586 1.00 87.12 210 SER A O 1
ATOM 1684 N N . LYS A 1 211 ? -11.285 17.148 19.576 1.00 87.62 211 LYS A N 1
ATOM 1685 C CA . LYS A 1 211 ? -9.857 16.884 19.803 1.00 87.62 211 LYS A CA 1
ATOM 1686 C C . LYS A 1 211 ? -9.570 15.381 19.857 1.00 87.62 211 LYS A C 1
ATOM 1688 O O . LYS A 1 211 ? -8.671 14.914 19.168 1.00 87.62 211 LYS A O 1
ATOM 1693 N N . GLN A 1 212 ? -10.344 14.632 20.641 1.00 88.19 212 GLN A N 1
ATOM 1694 C CA . GLN A 1 212 ? -10.181 13.183 20.758 1.00 88.19 212 GLN A CA 1
ATOM 1695 C C . GLN A 1 212 ? -10.364 12.483 19.407 1.00 88.19 212 GLN A C 1
ATOM 1697 O O . GLN A 1 212 ? -9.533 11.667 19.033 1.00 88.19 212 GLN A O 1
ATOM 1702 N N . GLN A 1 213 ? -11.400 12.842 18.647 1.00 90.12 213 GLN A N 1
ATOM 1703 C CA . GLN A 1 213 ? -11.654 12.289 17.318 1.00 90.12 213 GLN A CA 1
ATOM 1704 C C . GLN A 1 213 ? -10.461 12.491 16.377 1.00 90.12 213 GLN A C 1
ATOM 1706 O O . GLN A 1 213 ? -10.025 11.544 15.727 1.00 90.12 213 GLN A O 1
ATOM 1711 N N . ILE A 1 214 ? -9.919 13.710 16.322 1.00 88.81 214 ILE A N 1
ATOM 1712 C CA . ILE A 1 214 ? -8.772 14.028 15.466 1.00 88.81 214 ILE A CA 1
ATOM 1713 C C . ILE A 1 214 ? -7.545 13.209 15.879 1.00 88.81 214 ILE A C 1
ATOM 1715 O O . ILE A 1 214 ? -6.870 12.656 15.014 1.00 88.81 214 ILE A O 1
ATOM 1719 N N . LEU A 1 215 ? -7.273 13.100 17.181 1.00 87.38 215 LEU A N 1
ATOM 1720 C CA . LEU A 1 215 ? -6.129 12.347 17.698 1.00 87.38 215 LEU A CA 1
ATOM 1721 C C . LEU A 1 215 ? -6.248 10.848 17.432 1.00 87.38 215 LEU A C 1
ATOM 1723 O O . LEU A 1 215 ? -5.297 10.245 16.940 1.00 87.38 215 LEU A O 1
ATOM 1727 N N . THR A 1 216 ? -7.423 10.261 17.662 1.00 88.44 216 THR A N 1
ATOM 1728 C CA . THR A 1 216 ? -7.691 8.859 17.320 1.00 88.44 216 THR A CA 1
ATOM 1729 C C . THR A 1 216 ? -7.489 8.614 15.824 1.00 88.44 216 THR A C 1
ATOM 1731 O O . THR A 1 216 ? -6.801 7.670 15.447 1.00 88.44 216 THR A O 1
ATOM 1734 N N . ASN A 1 217 ? -8.001 9.497 14.960 1.00 90.06 217 ASN A N 1
ATOM 1735 C CA . ASN A 1 217 ? -7.830 9.377 13.508 1.00 90.06 217 ASN A CA 1
ATOM 1736 C C . ASN A 1 217 ? -6.359 9.510 13.085 1.00 90.06 217 ASN A C 1
ATOM 1738 O O . ASN A 1 217 ? -5.884 8.765 12.226 1.00 90.06 217 ASN A O 1
ATOM 1742 N N . LEU A 1 218 ? -5.620 10.433 13.706 1.00 87.38 218 LEU A N 1
ATOM 1743 C CA . LEU A 1 218 ? -4.191 10.623 13.471 1.00 87.38 218 LEU A CA 1
ATOM 1744 C C . LEU A 1 218 ? -3.394 9.370 13.863 1.00 87.38 218 LEU A C 1
ATOM 1746 O O . LEU A 1 218 ? -2.575 8.900 13.070 1.00 87.38 218 LEU A O 1
ATOM 1750 N N . LYS A 1 219 ? -3.665 8.817 15.054 1.00 87.81 219 LYS A N 1
ATOM 1751 C CA . LYS A 1 219 ? -3.031 7.604 15.587 1.00 87.81 219 LYS A CA 1
ATOM 1752 C C . LYS A 1 219 ? -3.296 6.411 14.673 1.00 87.81 219 LYS A C 1
ATOM 1754 O O . LYS A 1 219 ? -2.348 5.779 14.217 1.00 87.81 219 LYS A O 1
ATOM 1759 N N . ALA A 1 220 ? -4.556 6.191 14.304 1.00 88.94 220 ALA A N 1
ATOM 1760 C CA . ALA A 1 220 ? -4.973 5.137 13.387 1.00 88.94 220 ALA A CA 1
ATOM 1761 C C . ALA A 1 220 ? -4.252 5.210 12.031 1.00 88.94 220 ALA A C 1
ATOM 1763 O O . ALA A 1 220 ? -3.706 4.218 11.546 1.00 88.94 220 ALA A O 1
ATOM 1764 N N . CYS A 1 221 ? -4.193 6.400 11.424 1.00 87.94 221 CYS A N 1
ATOM 1765 C CA . CYS A 1 221 ? -3.467 6.625 10.172 1.00 87.94 221 CYS A CA 1
ATOM 1766 C C . CYS A 1 221 ? -1.955 6.391 10.308 1.00 87.94 221 CYS A C 1
ATOM 1768 O O . CYS A 1 221 ? -1.327 5.904 9.364 1.00 87.94 221 CYS A O 1
ATOM 1770 N N . CYS A 1 222 ? -1.368 6.760 11.449 1.00 85.00 222 CYS A N 1
ATOM 1771 C CA . CYS A 1 222 ? 0.049 6.553 11.730 1.00 85.00 222 CYS A CA 1
ATOM 1772 C C . CYS A 1 222 ? 0.374 5.057 11.836 1.00 85.00 222 CYS A C 1
ATOM 1774 O O . CYS A 1 222 ? 1.210 4.555 11.083 1.00 85.00 222 CYS A O 1
ATOM 1776 N N . LEU A 1 223 ? -0.368 4.334 12.678 1.00 85.88 223 LEU A N 1
ATOM 1777 C CA . LEU A 1 223 ? -0.202 2.898 12.904 1.00 85.88 223 LEU A CA 1
ATOM 1778 C C . LEU A 1 223 ? -0.376 2.099 11.606 1.00 85.88 223 LEU A C 1
ATOM 1780 O O . LEU A 1 223 ? 0.493 1.305 11.246 1.00 85.88 223 LEU A O 1
ATOM 1784 N N . LYS A 1 224 ? -1.422 2.389 10.819 1.00 87.06 224 LYS A N 1
ATOM 1785 C CA . LYS A 1 224 ? -1.628 1.758 9.502 1.00 87.06 224 LYS A CA 1
ATOM 1786 C C . LYS A 1 224 ? -0.440 1.966 8.557 1.00 87.06 224 LYS A C 1
ATOM 1788 O O . LYS A 1 224 ? -0.076 1.057 7.820 1.00 87.06 224 LYS A O 1
ATOM 1793 N N . LYS A 1 225 ? 0.195 3.144 8.571 1.00 83.00 225 LYS A N 1
ATOM 1794 C CA . LYS A 1 225 ? 1.376 3.428 7.731 1.00 83.00 225 LYS A CA 1
ATOM 1795 C C . LYS A 1 225 ? 2.652 2.763 8.220 1.00 83.00 225 LYS A C 1
ATOM 1797 O O . LYS A 1 225 ? 3.505 2.450 7.397 1.00 83.00 225 LYS A O 1
ATOM 1802 N N . GLN A 1 226 ? 2.775 2.549 9.523 1.00 79.31 226 GLN A N 1
ATOM 1803 C CA . GLN A 1 226 ? 3.857 1.7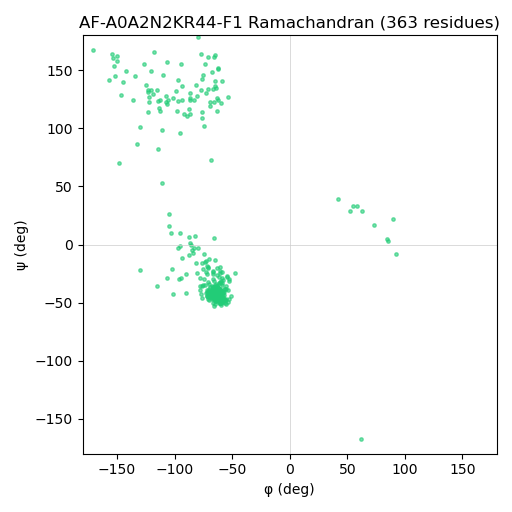64 10.114 1.00 79.31 226 GLN A CA 1
ATOM 1804 C C . GLN A 1 226 ? 3.667 0.247 9.890 1.00 79.31 226 GLN A C 1
ATOM 1806 O O . GLN A 1 226 ? 4.583 -0.539 10.138 1.00 79.31 226 GLN A O 1
ATOM 1811 N N . GLY A 1 227 ? 2.509 -0.167 9.364 1.00 81.06 227 GLY A N 1
ATOM 1812 C CA . GLY A 1 227 ? 2.188 -1.556 9.039 1.00 81.06 227 GLY A CA 1
ATOM 1813 C C . GLY A 1 227 ? 1.534 -2.324 10.186 1.00 81.06 227 GLY A C 1
ATOM 1814 O O . GLY A 1 227 ? 1.617 -3.545 10.206 1.00 81.06 227 GLY A O 1
ATOM 1815 N N . TRP A 1 228 ? 0.924 -1.628 11.148 1.00 87.12 228 TRP A N 1
ATOM 1816 C CA . TRP A 1 228 ? 0.102 -2.266 12.175 1.00 87.12 228 TRP A CA 1
ATOM 1817 C C . TRP A 1 228 ? -1.204 -2.773 11.567 1.00 87.12 228 TRP A C 1
ATOM 1819 O O . TRP A 1 228 ? -1.879 -2.038 10.839 1.00 87.12 228 TRP A O 1
ATOM 1829 N N . ALA A 1 229 ? -1.563 -4.010 11.906 1.00 87.81 229 ALA A N 1
ATOM 1830 C CA . ALA A 1 229 ? -2.809 -4.649 11.488 1.00 87.81 229 ALA A CA 1
ATOM 1831 C C . ALA A 1 229 ? -3.586 -5.273 12.657 1.00 87.81 229 ALA A C 1
ATOM 1833 O O . ALA A 1 229 ? -4.796 -5.425 12.539 1.00 87.81 229 ALA A O 1
ATOM 1834 N N . ASP A 1 230 ? -2.917 -5.574 13.772 1.00 87.69 230 ASP A N 1
ATOM 1835 C CA . ASP A 1 230 ? -3.431 -6.378 14.888 1.00 87.69 230 ASP A CA 1
ATOM 1836 C C . ASP A 1 230 ? -3.654 -5.529 16.154 1.00 87.69 230 ASP A C 1
ATOM 1838 O O . ASP A 1 230 ? -3.104 -5.799 17.219 1.00 87.69 230 ASP A O 1
ATOM 1842 N N . THR A 1 231 ? -4.393 -4.422 16.048 1.00 88.25 231 THR A N 1
ATOM 1843 C CA . THR A 1 231 ? -4.780 -3.634 17.232 1.00 88.25 231 THR A CA 1
ATOM 1844 C C . THR A 1 231 ? -6.025 -2.789 16.972 1.00 88.25 231 THR A C 1
ATOM 1846 O O . THR A 1 231 ? -6.126 -2.188 15.901 1.00 88.25 231 THR A O 1
ATOM 1849 N N . PRO A 1 232 ? -6.948 -2.646 17.944 1.00 89.81 232 PRO A N 1
ATOM 1850 C CA . PRO A 1 232 ? -8.083 -1.729 17.834 1.00 89.81 232 PRO A CA 1
ATOM 1851 C C . PRO A 1 232 ? -7.680 -0.282 17.517 1.00 89.81 232 PRO A C 1
ATOM 1853 O O . PRO A 1 232 ? -8.437 0.440 16.868 1.00 89.81 232 PRO A O 1
ATOM 1856 N N . ASP A 1 233 ? -6.472 0.137 17.903 1.00 88.81 233 ASP A N 1
ATOM 1857 C CA . ASP A 1 233 ? -5.962 1.489 17.657 1.00 88.81 233 ASP A CA 1
ATOM 1858 C C . ASP A 1 233 ? -5.765 1.828 16.165 1.00 88.81 233 ASP A C 1
ATOM 1860 O O . ASP A 1 233 ? -5.605 3.001 15.823 1.00 88.81 233 ASP A O 1
ATOM 1864 N N . ILE A 1 234 ? -5.800 0.844 15.253 1.00 90.44 234 ILE A N 1
ATOM 1865 C CA . ILE A 1 234 ? -5.790 1.110 13.803 1.00 90.44 234 ILE A CA 1
ATOM 1866 C C . ILE A 1 234 ? -7.120 1.681 13.296 1.00 90.44 234 ILE A C 1
ATOM 1868 O O . ILE A 1 234 ? -7.192 2.145 12.154 1.00 90.44 234 ILE A O 1
ATOM 1872 N N . LEU A 1 235 ? -8.193 1.608 14.079 1.00 91.19 235 LEU A N 1
ATOM 1873 C CA . LEU A 1 235 ? -9.516 2.060 13.668 1.00 91.19 235 LEU A CA 1
ATOM 1874 C C . LEU A 1 235 ? -9.646 3.570 13.827 1.00 91.19 235 LEU A C 1
ATOM 1876 O O . LEU A 1 235 ? -9.258 4.143 14.844 1.00 91.19 235 LEU A O 1
ATOM 1880 N N . ASP A 1 236 ? -10.250 4.218 12.831 1.00 91.00 236 ASP A N 1
ATOM 1881 C CA . ASP A 1 236 ? -10.632 5.617 13.003 1.00 91.00 236 ASP A CA 1
ATOM 1882 C C . ASP A 1 236 ? -11.732 5.747 14.076 1.00 91.00 236 ASP A C 1
ATOM 1884 O O . ASP A 1 236 ? -12.422 4.785 14.432 1.00 91.00 236 ASP A O 1
ATOM 1888 N N . TYR A 1 237 ? -11.916 6.952 14.607 1.00 90.75 237 TYR A N 1
ATOM 1889 C CA . TYR A 1 237 ? -12.872 7.222 15.677 1.00 90.75 237 TYR A CA 1
ATOM 1890 C C . TYR A 1 237 ? -14.298 6.775 15.324 1.00 90.75 237 TYR A C 1
ATOM 1892 O O . TYR A 1 237 ? -15.025 6.261 16.175 1.00 90.75 237 TYR A O 1
ATOM 1900 N N . ARG A 1 238 ? -14.721 6.952 14.065 1.00 90.44 238 ARG A N 1
ATOM 1901 C CA . ARG A 1 238 ? -16.072 6.586 13.625 1.00 90.44 238 ARG A CA 1
ATOM 1902 C C . ARG A 1 238 ? -16.217 5.070 13.530 1.00 90.44 238 ARG A C 1
ATOM 1904 O O . ARG A 1 238 ? -17.251 4.553 13.942 1.00 90.44 238 ARG A O 1
ATOM 1911 N N . GLN A 1 239 ? -15.210 4.374 13.010 1.00 91.75 239 GLN A N 1
ATOM 1912 C CA . GLN A 1 239 ? -15.153 2.915 12.962 1.00 91.75 239 GLN A CA 1
ATOM 1913 C C . GLN A 1 239 ? -15.203 2.334 14.375 1.00 91.75 239 GLN A C 1
ATOM 1915 O O . GLN A 1 239 ? -16.068 1.512 14.660 1.00 91.75 239 GLN A O 1
ATOM 1920 N N . MET A 1 240 ? -14.359 2.840 15.277 1.00 92.19 240 MET A N 1
ATOM 1921 C CA . MET A 1 240 ? -14.298 2.432 16.680 1.00 92.19 240 MET A CA 1
ATOM 1922 C C . MET A 1 240 ? -15.657 2.573 17.382 1.00 92.19 240 MET A C 1
ATOM 1924 O O . MET A 1 240 ? -16.159 1.626 17.983 1.00 92.19 240 MET A O 1
ATOM 1928 N N . VAL A 1 241 ? -16.295 3.745 17.278 1.00 91.44 241 VAL A N 1
ATOM 1929 C CA . VAL A 1 241 ? -17.611 3.990 17.894 1.00 91.44 241 VAL A CA 1
ATOM 1930 C C . VAL A 1 241 ? -18.697 3.106 17.278 1.00 91.44 241 VAL A C 1
ATOM 1932 O O . VAL A 1 241 ? -19.558 2.604 18.000 1.00 91.44 241 VAL A O 1
ATOM 1935 N N . ASN A 1 242 ? -18.677 2.911 15.959 1.00 91.81 242 ASN A N 1
ATOM 1936 C CA . ASN A 1 242 ? -19.662 2.075 15.277 1.00 91.81 242 ASN A CA 1
ATOM 1937 C C . ASN A 1 242 ? -19.531 0.599 15.660 1.00 91.81 242 ASN A C 1
ATOM 1939 O O . ASN A 1 242 ? -20.554 -0.048 15.862 1.00 91.81 242 ASN A O 1
ATOM 1943 N N . ILE A 1 243 ? -18.304 0.089 15.783 1.00 92.69 243 ILE A N 1
ATOM 1944 C CA . ILE A 1 243 ? -18.034 -1.292 16.196 1.00 92.69 243 ILE A CA 1
ATOM 1945 C C . ILE A 1 243 ? -18.483 -1.516 17.641 1.00 92.69 243 ILE A C 1
ATOM 1947 O O . ILE A 1 243 ? -19.218 -2.463 17.892 1.00 92.69 243 ILE A O 1
ATOM 1951 N N . LYS A 1 244 ? -18.164 -0.602 18.568 1.00 91.50 244 LYS A N 1
ATOM 1952 C CA . LYS A 1 244 ? -18.637 -0.701 19.961 1.00 91.50 244 LYS A CA 1
ATOM 1953 C C . LYS A 1 244 ? -20.163 -0.741 20.059 1.00 91.50 244 LYS A C 1
ATOM 1955 O O . LYS A 1 244 ? -20.715 -1.662 20.638 1.00 91.50 244 LYS A O 1
ATOM 1960 N N . ARG A 1 245 ? -20.852 0.187 19.384 1.00 92.31 245 ARG A N 1
ATOM 1961 C CA . ARG A 1 245 ? -22.328 0.190 19.321 1.00 92.31 245 ARG A CA 1
ATOM 1962 C C . ARG A 1 245 ? -22.901 -1.076 18.694 1.00 92.31 245 ARG A C 1
ATOM 1964 O O . ARG A 1 245 ? -24.028 -1.459 18.989 1.00 92.31 245 ARG A O 1
ATOM 1971 N N . PHE A 1 246 ? -22.177 -1.663 17.748 1.00 93.25 246 PHE A N 1
ATOM 1972 C CA . PHE A 1 246 ? -22.568 -2.924 17.143 1.00 93.25 246 PHE A CA 1
ATOM 1973 C C . PHE A 1 246 ? -22.411 -4.084 18.129 1.00 93.25 246 PHE A C 1
ATOM 1975 O O . PHE A 1 246 ? -23.317 -4.906 18.185 1.00 93.25 246 PHE A O 1
ATOM 1982 N N . PHE A 1 247 ? -21.349 -4.119 18.938 1.00 93.06 247 PHE A N 1
ATOM 1983 C CA . PHE A 1 247 ? -21.212 -5.105 20.012 1.00 93.06 247 PHE A CA 1
ATOM 1984 C C . PHE A 1 247 ? -22.313 -4.985 21.056 1.00 93.06 247 PHE A C 1
ATOM 1986 O O . PHE A 1 247 ? -22.881 -6.007 21.413 1.00 93.06 247 PHE A O 1
ATOM 1993 N N . ASP A 1 248 ? -22.678 -3.767 21.467 1.00 91.81 248 ASP A N 1
ATOM 1994 C CA . ASP A 1 248 ? -23.779 -3.560 22.418 1.00 91.81 248 ASP A CA 1
ATOM 1995 C C . ASP A 1 248 ? -25.079 -4.198 21.895 1.00 91.81 248 ASP A C 1
ATOM 1997 O O . ASP A 1 248 ? -25.716 -4.996 22.578 1.00 91.81 248 ASP A O 1
ATOM 2001 N N . LYS A 1 249 ? -25.427 -3.940 20.628 1.00 91.62 249 LYS A N 1
ATOM 2002 C CA . LYS A 1 249 ? -26.601 -4.552 19.982 1.00 91.62 249 LYS A CA 1
ATOM 2003 C C . LYS A 1 249 ? -26.478 -6.062 19.816 1.00 91.62 249 LYS A C 1
ATOM 2005 O O . LYS A 1 249 ? -27.452 -6.791 19.974 1.00 91.62 249 LYS A O 1
ATOM 2010 N N . LEU A 1 250 ? -25.299 -6.536 19.426 1.00 91.44 250 LEU A N 1
ATOM 2011 C CA . LEU A 1 250 ? -25.028 -7.960 19.266 1.00 91.44 250 LEU A CA 1
ATOM 2012 C C . LEU A 1 250 ? -25.230 -8.690 20.599 1.00 91.44 250 LEU A C 1
ATOM 2014 O O . LEU A 1 250 ? -25.819 -9.767 20.615 1.00 91.44 250 LEU A O 1
ATOM 2018 N N . LEU A 1 251 ? -24.797 -8.069 21.696 1.00 91.12 251 LEU A N 1
ATOM 2019 C CA . LEU A 1 251 ? -24.950 -8.575 23.049 1.00 91.12 251 LEU A CA 1
ATOM 2020 C C . LEU A 1 251 ? -26.415 -8.574 23.502 1.00 91.12 251 LEU A C 1
ATOM 2022 O O . LEU A 1 251 ? -26.879 -9.578 24.033 1.00 91.12 251 LEU A O 1
ATOM 2026 N N . GLU A 1 252 ? -27.168 -7.504 23.229 1.00 91.81 252 GLU A N 1
ATOM 2027 C CA . GLU A 1 252 ? -28.618 -7.456 23.479 1.00 91.81 252 GLU A CA 1
ATOM 2028 C C . GLU A 1 252 ? -29.334 -8.653 22.825 1.00 91.81 252 GLU A C 1
ATOM 2030 O O . GLU A 1 252 ? -30.117 -9.349 23.473 1.00 91.81 252 GLU A O 1
ATOM 2035 N N . HIS A 1 253 ? -29.016 -8.944 21.560 1.00 90.75 253 HIS A N 1
ATOM 2036 C CA . HIS A 1 253 ? -29.579 -10.084 20.835 1.00 90.75 253 HIS A CA 1
ATOM 2037 C C . HIS A 1 253 ? -29.086 -11.443 21.353 1.00 90.75 253 HIS A C 1
ATOM 2039 O O . HIS A 1 253 ? -29.873 -12.391 21.408 1.00 90.75 253 HIS A O 1
ATOM 2045 N N . ALA A 1 254 ? -27.821 -11.541 21.771 1.00 89.44 254 ALA A N 1
ATOM 2046 C CA . ALA A 1 254 ? -27.260 -12.750 22.371 1.00 89.44 254 ALA A CA 1
ATOM 2047 C C . ALA A 1 254 ? -27.958 -13.118 23.688 1.00 89.44 254 ALA A C 1
ATOM 2049 O O . ALA A 1 254 ? -28.354 -14.268 23.865 1.00 89.44 254 ALA A O 1
ATOM 2050 N N . ILE A 1 255 ? -28.186 -12.135 24.566 1.00 88.19 255 ILE A N 1
ATOM 2051 C CA . ILE A 1 255 ? -28.846 -12.327 25.866 1.00 88.19 255 ILE A CA 1
ATOM 2052 C C . ILE A 1 255 ? -30.306 -12.760 25.690 1.00 88.19 255 ILE A C 1
ATOM 2054 O O . ILE A 1 255 ? -30.789 -13.629 26.414 1.00 88.19 255 ILE A O 1
ATOM 2058 N N . ILE A 1 256 ? -31.015 -12.174 24.720 1.00 89.62 256 ILE A N 1
ATOM 2059 C CA . ILE A 1 256 ? -32.402 -12.549 24.399 1.00 89.62 256 ILE A CA 1
ATOM 2060 C C . ILE A 1 256 ? -32.457 -13.928 23.717 1.00 89.62 256 ILE A C 1
ATOM 2062 O O . ILE A 1 256 ? -33.478 -14.614 23.781 1.00 89.62 256 ILE A O 1
ATOM 2066 N N . GLY A 1 257 ? -31.370 -14.343 23.063 1.00 86.12 257 GLY A N 1
ATOM 2067 C CA . GLY A 1 257 ? -31.320 -15.551 22.243 1.00 86.12 257 GLY A CA 1
ATOM 2068 C C . GLY A 1 257 ? -32.062 -15.410 20.911 1.00 86.12 257 GLY A C 1
ATOM 2069 O O . GLY A 1 257 ? -32.357 -16.417 20.269 1.00 86.12 257 GLY A O 1
ATOM 2070 N N . ASP A 1 258 ? -32.365 -14.179 20.479 1.00 87.62 258 ASP A N 1
ATOM 2071 C CA . ASP A 1 258 ? -33.047 -13.900 19.215 1.00 87.62 258 ASP A CA 1
ATOM 2072 C C . ASP A 1 258 ? -32.221 -12.972 18.320 1.00 87.62 258 ASP A C 1
ATOM 2074 O O . ASP A 1 258 ? -32.049 -11.786 18.597 1.00 87.62 258 ASP A O 1
ATOM 2078 N N . PHE A 1 259 ? -31.775 -13.517 17.188 1.00 90.38 259 PHE A N 1
ATOM 2079 C CA . PHE A 1 259 ? -31.018 -12.811 16.153 1.00 90.38 259 PHE A CA 1
ATOM 2080 C C . PHE A 1 259 ? -31.877 -12.453 14.928 1.00 90.38 259 PHE A C 1
ATOM 2082 O O . PHE A 1 259 ? -31.344 -12.021 13.905 1.00 90.38 259 PHE A O 1
ATOM 2089 N N . SER A 1 260 ? -33.203 -12.609 14.992 1.00 83.38 260 SER A N 1
ATOM 2090 C CA . SER A 1 260 ? -34.118 -12.353 13.871 1.00 83.38 260 SER A CA 1
ATOM 2091 C C . SER A 1 260 ? -33.990 -10.936 13.295 1.00 83.38 260 SER A C 1
ATOM 2093 O O . SER A 1 260 ? -34.047 -10.765 12.078 1.00 83.38 260 SER A O 1
ATOM 2095 N N . MET A 1 261 ? -33.727 -9.937 14.145 1.00 83.81 261 MET A N 1
ATOM 2096 C CA . MET A 1 261 ? -33.561 -8.521 13.776 1.00 83.81 261 MET A CA 1
ATOM 2097 C C . MET A 1 261 ? -32.147 -8.159 13.285 1.00 83.81 261 MET A C 1
ATOM 2099 O O . MET A 1 261 ? -31.913 -7.039 12.827 1.00 83.81 261 MET A O 1
ATOM 2103 N N . MET A 1 262 ? -31.202 -9.104 13.300 1.00 86.75 262 MET A N 1
ATOM 2104 C CA . MET A 1 262 ? -29.818 -8.885 12.853 1.00 86.75 262 MET A CA 1
ATOM 2105 C C . MET A 1 262 ? -29.639 -9.002 11.332 1.00 86.75 262 MET A C 1
ATOM 2107 O O . MET A 1 262 ? -28.517 -8.911 10.832 1.00 86.75 262 MET A O 1
ATOM 2111 N N . PHE A 1 263 ? -30.728 -9.124 10.565 1.00 82.88 263 PHE A N 1
ATOM 2112 C CA . PHE A 1 263 ? -30.704 -9.201 9.097 1.00 82.88 263 PHE A CA 1
ATOM 2113 C C . PHE A 1 263 ? -30.102 -7.959 8.414 1.00 82.88 263 PHE A C 1
ATOM 2115 O O . PHE A 1 263 ? -29.690 -8.021 7.258 1.00 82.88 263 PHE A O 1
ATOM 2122 N N . HIS A 1 264 ? -30.044 -6.821 9.115 1.00 84.69 264 HIS A N 1
ATOM 2123 C CA . HIS A 1 264 ? -29.352 -5.620 8.639 1.00 84.69 264 HIS A CA 1
ATOM 2124 C C . HIS A 1 264 ? -27.823 -5.748 8.678 1.00 84.69 264 HIS A C 1
ATOM 2126 O O . HIS A 1 264 ? -27.138 -5.038 7.942 1.00 84.69 264 HIS A O 1
ATOM 2132 N N . TYR A 1 265 ? -27.299 -6.630 9.532 1.00 88.62 265 TYR A N 1
ATOM 2133 C CA . TYR A 1 265 ? -25.869 -6.848 9.736 1.00 88.62 265 TYR A CA 1
ATOM 2134 C C . TYR A 1 265 ? -25.389 -8.161 9.115 1.00 88.62 265 TYR A C 1
ATOM 2136 O O . TYR A 1 265 ? -24.237 -8.242 8.709 1.00 88.62 265 TYR A O 1
ATOM 2144 N N . ALA A 1 266 ? -26.241 -9.181 9.016 1.00 89.50 266 ALA A N 1
ATOM 2145 C CA . ALA A 1 266 ? -25.871 -10.503 8.525 1.00 89.50 266 ALA A CA 1
ATOM 2146 C C . ALA A 1 266 ? -26.891 -11.050 7.526 1.00 89.50 266 ALA A C 1
ATOM 2148 O O . ALA A 1 266 ? -28.099 -10.863 7.671 1.00 89.50 266 ALA A O 1
ATOM 2149 N N . ASP A 1 267 ? -26.401 -11.790 6.534 1.00 89.19 267 ASP A N 1
ATOM 2150 C CA . ASP A 1 267 ? -27.274 -12.525 5.624 1.00 89.19 267 ASP A CA 1
ATOM 2151 C C . ASP A 1 267 ? -27.992 -13.657 6.386 1.00 89.19 267 ASP A C 1
ATOM 2153 O O . ASP A 1 267 ? -27.435 -14.253 7.311 1.00 89.19 267 ASP A O 1
ATOM 2157 N N . LYS A 1 268 ? -29.225 -14.001 5.980 1.00 87.44 268 LYS A N 1
ATOM 2158 C CA . LYS A 1 268 ? -30.063 -15.009 6.671 1.00 87.44 268 LYS A CA 1
ATOM 2159 C C . LYS A 1 268 ? -29.363 -16.358 6.883 1.00 87.44 268 LYS A C 1
ATOM 2161 O O . LYS A 1 268 ? -29.654 -17.042 7.855 1.00 87.44 268 LYS A O 1
ATOM 2166 N N . ALA A 1 269 ? -28.441 -16.723 5.993 1.00 88.75 269 ALA A N 1
ATOM 2167 C CA . ALA A 1 269 ? -27.660 -17.954 6.089 1.00 88.75 269 ALA A CA 1
ATOM 2168 C C . ALA A 1 269 ? -26.689 -17.978 7.288 1.00 88.75 269 ALA A C 1
ATOM 2170 O O . ALA A 1 269 ? -26.355 -19.052 7.774 1.00 88.75 269 ALA A O 1
ATOM 2171 N N . ILE A 1 270 ? -26.249 -16.813 7.777 1.00 90.38 270 ILE A N 1
ATOM 2172 C CA . ILE A 1 270 ? -25.257 -16.680 8.858 1.00 90.38 270 ILE A CA 1
ATOM 2173 C C . ILE A 1 270 ? -25.936 -16.631 10.235 1.00 90.38 270 ILE A C 1
ATOM 2175 O O . ILE A 1 270 ? -25.335 -17.027 11.232 1.00 90.38 270 ILE A O 1
ATOM 2179 N N . ILE A 1 271 ? -27.198 -16.192 10.297 1.00 90.25 271 ILE A N 1
ATOM 2180 C CA . ILE A 1 271 ? -27.965 -16.034 11.544 1.00 90.25 271 ILE A CA 1
ATOM 2181 C C . ILE A 1 271 ? -27.941 -17.290 12.440 1.00 90.25 271 ILE A C 1
ATOM 2183 O O . ILE A 1 271 ? -27.674 -17.136 13.631 1.00 90.25 271 ILE A O 1
ATOM 2187 N N . PRO A 1 272 ? -28.122 -18.526 11.927 1.00 89.94 272 PRO A N 1
ATOM 2188 C CA . PRO A 1 272 ? -28.026 -19.722 12.767 1.00 89.94 272 PRO A CA 1
ATOM 2189 C C . PRO A 1 272 ? -26.629 -19.933 13.366 1.00 89.94 272 PRO A C 1
ATOM 2191 O O . PRO A 1 272 ? -26.509 -20.356 14.513 1.00 89.94 272 PRO A O 1
ATOM 2194 N N . SER A 1 273 ? -25.571 -19.616 12.610 1.00 89.44 273 SER A N 1
ATOM 2195 C CA . SER A 1 273 ? -24.189 -19.697 13.100 1.00 89.44 273 SER A CA 1
ATOM 2196 C C . SER A 1 273 ? -23.944 -18.670 14.201 1.00 89.44 273 SER A C 1
ATOM 2198 O O . SER A 1 273 ? -23.367 -19.007 15.226 1.00 89.44 273 SER A O 1
ATOM 2200 N N . LEU A 1 274 ? -24.448 -17.441 14.037 1.00 90.81 274 LEU A N 1
ATOM 2201 C CA . LEU A 1 274 ? -24.375 -16.402 15.069 1.00 90.81 274 LEU A CA 1
ATOM 2202 C C . LEU A 1 274 ? -25.072 -16.839 16.359 1.00 90.81 274 LEU A C 1
ATOM 2204 O O . LEU A 1 274 ? -24.450 -16.796 17.414 1.00 90.81 274 LEU A O 1
ATOM 2208 N N . ALA A 1 275 ? -26.312 -17.325 16.266 1.00 90.62 275 ALA A N 1
ATOM 2209 C CA . ALA A 1 275 ? -27.059 -17.798 17.429 1.00 90.62 275 ALA A CA 1
ATOM 2210 C C . ALA A 1 275 ? -26.336 -18.943 18.155 1.00 90.62 275 ALA A C 1
ATOM 2212 O O . ALA A 1 275 ? -26.286 -18.968 19.382 1.00 90.62 275 ALA A O 1
ATOM 2213 N N . LYS A 1 276 ? -25.724 -19.866 17.402 1.00 90.88 276 LYS A N 1
ATOM 2214 C CA . LYS A 1 276 ? -24.921 -20.951 17.972 1.00 90.88 276 LYS A CA 1
ATOM 2215 C C . LYS A 1 276 ? -23.653 -20.431 18.655 1.00 90.88 276 LYS A C 1
ATOM 2217 O O . LYS A 1 276 ? -23.350 -20.872 19.758 1.00 90.88 276 LYS A O 1
ATOM 2222 N N . CYS A 1 277 ? -22.915 -19.530 18.009 1.00 90.81 277 CYS A N 1
ATOM 2223 C CA . CYS A 1 277 ? -21.650 -19.020 18.532 1.00 90.81 277 CYS A CA 1
ATOM 2224 C C . CYS A 1 277 ? -21.838 -18.221 19.827 1.00 90.81 277 CYS A C 1
ATOM 2226 O O . CYS A 1 277 ? -21.098 -18.414 20.784 1.00 90.81 277 CYS A O 1
ATOM 2228 N N . PHE A 1 278 ? -22.875 -17.384 19.875 1.00 90.56 278 PHE A N 1
ATOM 2229 C CA . PHE A 1 278 ? -23.194 -16.531 21.023 1.00 90.56 278 PHE A CA 1
ATOM 2230 C C . PHE A 1 278 ? -24.075 -17.214 22.082 1.00 90.56 278 PHE A C 1
ATOM 2232 O O . PHE A 1 278 ? -24.514 -16.570 23.033 1.00 90.56 278 PHE A O 1
ATOM 2239 N N . SER A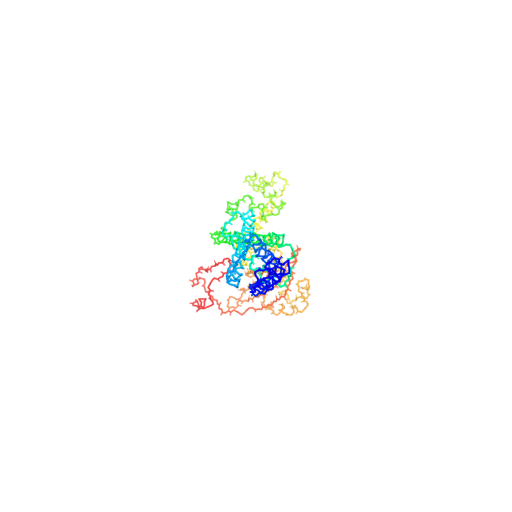 1 279 ? -24.348 -18.514 21.946 1.00 87.50 279 SER A N 1
ATOM 2240 C CA . SER A 1 279 ? -25.134 -19.259 22.928 1.00 87.50 279 SER A CA 1
ATOM 2241 C C . SER A 1 279 ? -24.422 -19.280 24.283 1.00 87.50 279 SER A C 1
ATOM 2243 O O . SER A 1 279 ? -23.373 -19.903 24.422 1.00 87.50 279 SER A O 1
ATOM 2245 N N . GLY A 1 280 ? -25.025 -18.654 25.296 1.00 83.88 280 GLY A N 1
ATOM 2246 C CA . GLY A 1 280 ? -24.462 -18.573 26.648 1.00 83.88 280 GLY A CA 1
ATOM 2247 C C . GLY A 1 280 ? -23.481 -17.417 26.868 1.00 83.88 280 GLY A C 1
ATOM 2248 O O . GLY A 1 280 ? -22.955 -17.299 27.972 1.00 83.88 280 GLY A O 1
ATOM 2249 N N . PHE A 1 281 ? -23.278 -16.567 25.859 1.00 88.69 281 PHE A N 1
ATOM 2250 C CA . PHE A 1 281 ? -22.475 -15.347 25.940 1.00 88.69 281 PHE A 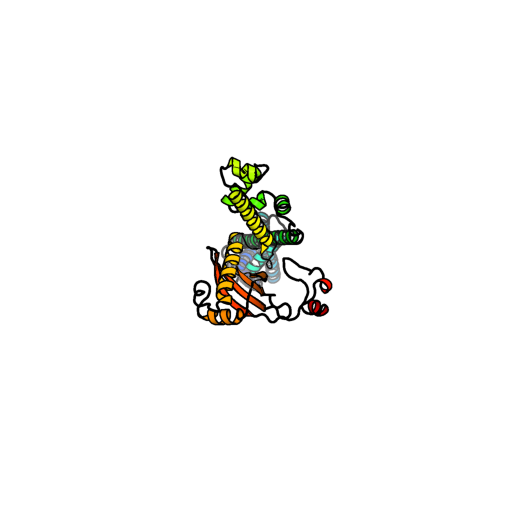CA 1
ATOM 2251 C C . PHE A 1 281 ? -23.224 -14.273 26.747 1.00 88.69 281 PHE A C 1
ATOM 2253 O O . PHE A 1 281 ? -24.404 -14.014 26.492 1.00 88.69 281 PHE A O 1
ATOM 2260 N N . LYS A 1 282 ? -22.563 -13.664 27.731 1.00 88.19 282 LYS A N 1
ATOM 2261 C CA . LYS A 1 282 ? -23.164 -12.751 28.718 1.00 88.19 282 LYS A CA 1
ATOM 2262 C C . LYS A 1 282 ? -22.639 -11.329 28.624 1.00 88.19 282 LYS A C 1
ATOM 2264 O O . LYS A 1 282 ? -23.420 -10.398 28.812 1.00 88.19 282 LYS A O 1
ATOM 2269 N N . GLU A 1 283 ? -21.358 -11.154 28.317 1.00 91.44 283 GLU A N 1
ATOM 2270 C CA . GLU A 1 283 ? -20.738 -9.837 28.161 1.00 91.44 283 GLU A CA 1
ATOM 2271 C C . GLU A 1 283 ? -19.527 -9.862 27.227 1.00 91.44 283 GLU A C 1
ATOM 2273 O O . GLU A 1 283 ? -18.939 -10.904 26.966 1.00 91.44 283 GLU A O 1
ATOM 2278 N N . VAL A 1 284 ? -19.148 -8.689 26.717 1.00 92.00 284 VAL A N 1
ATOM 2279 C CA . VAL A 1 284 ? -17.886 -8.501 25.991 1.00 92.00 284 VAL A CA 1
ATOM 2280 C C . VAL A 1 284 ? -16.848 -7.985 26.978 1.00 92.00 284 VAL A C 1
ATOM 2282 O O . VAL A 1 284 ? -16.786 -6.782 27.234 1.00 92.00 284 VAL A O 1
ATOM 2285 N N . SER A 1 285 ? -16.051 -8.892 27.533 1.00 91.69 285 SER A N 1
ATOM 2286 C CA . SER A 1 285 ? -15.025 -8.551 28.519 1.00 91.69 285 SER A CA 1
ATOM 2287 C C . SER A 1 285 ? -13.785 -7.943 27.855 1.00 91.69 285 SER A C 1
ATOM 2289 O O . SER A 1 285 ? -13.238 -6.963 28.355 1.00 91.69 285 SER A O 1
ATOM 2291 N N . ASP A 1 286 ? -13.380 -8.468 26.693 1.00 91.12 286 ASP A N 1
ATOM 2292 C CA . ASP A 1 286 ? -12.324 -7.878 25.863 1.00 91.12 286 ASP A CA 1
ATOM 2293 C C . ASP A 1 286 ? -12.532 -8.177 24.370 1.00 91.12 286 ASP A C 1
ATOM 2295 O O . ASP A 1 286 ? -13.295 -9.072 23.987 1.00 91.12 286 ASP A O 1
ATOM 2299 N N . TRP A 1 287 ? -11.866 -7.410 23.504 1.00 93.25 287 TRP A N 1
ATOM 2300 C CA . TRP A 1 287 ? -11.883 -7.648 22.068 1.00 93.25 287 TRP A CA 1
ATOM 2301 C C . TRP A 1 287 ? -10.614 -7.175 21.350 1.00 93.25 287 TRP A C 1
ATOM 2303 O O . TRP A 1 287 ? -10.031 -6.128 21.635 1.00 93.25 287 TRP A O 1
ATOM 2313 N N . GLY A 1 288 ? -10.242 -7.933 20.325 1.00 92.44 288 GLY A N 1
ATOM 2314 C CA . GLY A 1 288 ? -9.164 -7.624 19.395 1.00 92.44 288 GLY A CA 1
ATOM 2315 C C . GLY A 1 288 ? -9.676 -7.476 17.968 1.00 92.44 288 GLY A C 1
ATOM 2316 O O . GLY A 1 288 ? -10.794 -7.875 17.630 1.00 92.44 288 GLY A O 1
ATOM 2317 N N . ILE A 1 289 ? -8.839 -6.912 17.100 1.00 94.00 289 ILE A N 1
ATOM 2318 C CA . ILE A 1 289 ? -9.141 -6.817 15.674 1.00 94.00 289 ILE A CA 1
ATOM 2319 C C . ILE A 1 289 ? -7.884 -6.978 14.828 1.00 94.00 289 ILE A C 1
ATOM 2321 O O . ILE A 1 289 ? -6.834 -6.426 15.157 1.00 94.00 289 ILE A O 1
ATOM 2325 N N . HIS A 1 290 ? -8.032 -7.696 13.722 1.00 92.75 290 HIS A N 1
ATOM 2326 C CA . HIS A 1 290 ? -7.056 -7.814 12.651 1.00 92.75 290 HIS A CA 1
ATOM 2327 C C . HIS A 1 290 ? -7.621 -7.191 11.372 1.00 92.75 290 HIS A C 1
ATOM 2329 O O . HIS A 1 290 ? -8.762 -7.466 11.001 1.00 92.75 290 HIS A O 1
ATOM 2335 N N . MET A 1 291 ? -6.843 -6.358 10.682 1.00 92.50 291 MET A N 1
ATOM 2336 C CA . MET A 1 291 ? -7.210 -5.806 9.375 1.00 92.50 291 MET A CA 1
ATOM 2337 C C . MET A 1 291 ? -6.564 -6.618 8.250 1.00 92.50 291 MET A C 1
ATOM 2339 O O . MET A 1 291 ? -5.347 -6.585 8.072 1.00 92.50 291 MET A O 1
ATOM 2343 N N . ASN A 1 292 ? -7.393 -7.272 7.439 1.00 90.25 292 ASN A N 1
ATOM 2344 C CA . ASN A 1 292 ? -6.946 -8.033 6.281 1.00 90.25 292 ASN A CA 1
ATOM 2345 C C . ASN A 1 292 ? -6.516 -7.108 5.121 1.00 90.25 292 ASN A C 1
ATOM 2347 O O . ASN A 1 292 ? -7.020 -5.985 4.992 1.00 90.25 292 ASN A O 1
ATOM 2351 N N . PRO A 1 293 ? -5.643 -7.578 4.205 1.00 85.19 293 PRO A N 1
ATOM 2352 C CA . PRO A 1 293 ? -5.200 -6.795 3.045 1.00 85.19 293 PRO A CA 1
ATOM 2353 C C . PRO A 1 293 ? -6.322 -6.368 2.088 1.00 85.19 293 PRO A C 1
ATOM 2355 O O . PRO A 1 293 ? -6.180 -5.380 1.370 1.00 85.19 293 PRO A O 1
ATOM 2358 N N . ASP A 1 294 ? -7.433 -7.106 2.067 1.00 86.56 294 ASP A N 1
ATOM 2359 C CA . ASP A 1 294 ? -8.621 -6.801 1.263 1.00 86.56 294 ASP A CA 1
ATOM 2360 C C . ASP A 1 294 ? -9.526 -5.721 1.892 1.00 86.56 294 ASP A C 1
ATOM 2362 O O . ASP A 1 294 ? -10.517 -5.307 1.288 1.00 86.56 294 ASP A O 1
ATOM 2366 N N . GLY A 1 295 ? -9.176 -5.237 3.089 1.00 84.75 295 GLY A N 1
ATOM 2367 C CA . GLY A 1 295 ? -9.931 -4.243 3.848 1.00 84.75 295 GLY A CA 1
ATOM 2368 C C . GLY A 1 295 ? -11.063 -4.820 4.703 1.00 84.75 295 GLY A C 1
ATOM 2369 O O . GLY A 1 295 ? -11.816 -4.045 5.298 1.00 84.75 295 GLY A O 1
ATOM 2370 N N . SER A 1 296 ? -11.206 -6.147 4.774 1.00 92.38 296 SER A N 1
ATOM 2371 C CA . SER A 1 296 ? -12.051 -6.800 5.776 1.00 92.38 296 SER A CA 1
ATOM 2372 C C . SER A 1 296 ? -11.357 -6.828 7.140 1.00 92.38 296 SER A C 1
ATOM 2374 O O . SER A 1 296 ? -10.152 -6.597 7.252 1.00 92.38 296 SER A O 1
ATOM 2376 N N . PHE A 1 297 ? -12.127 -7.084 8.192 1.00 94.81 297 PHE A N 1
ATOM 2377 C CA . PHE A 1 297 ? -11.613 -7.178 9.550 1.00 94.81 297 PHE A CA 1
ATOM 2378 C C . PHE A 1 297 ? -11.997 -8.512 10.173 1.00 94.81 297 PHE A C 1
ATOM 2380 O O . PHE A 1 297 ? -13.149 -8.932 10.067 1.00 94.81 297 PHE A O 1
ATOM 2387 N N . GLU A 1 298 ? -11.062 -9.140 10.871 1.00 95.31 298 GLU A N 1
ATOM 2388 C CA . GLU A 1 298 ? -11.367 -10.219 11.804 1.00 95.31 298 GLU A CA 1
ATOM 2389 C C . GLU A 1 298 ? -11.443 -9.642 13.207 1.00 95.31 298 GLU A C 1
ATOM 2391 O O . GLU A 1 298 ? -10.507 -9.007 13.684 1.00 95.31 298 GLU A O 1
ATOM 2396 N N . VAL A 1 299 ? -12.573 -9.843 13.860 1.00 95.44 299 VAL A N 1
ATOM 2397 C CA . VAL A 1 299 ? -12.847 -9.367 15.204 1.00 95.44 299 VAL A CA 1
ATOM 2398 C C . VAL A 1 299 ? -12.833 -10.562 16.135 1.00 95.44 299 VAL A C 1
ATOM 2400 O O . VAL A 1 299 ? -13.547 -11.540 15.915 1.00 95.44 299 VAL A O 1
ATOM 2403 N N . TYR A 1 300 ? -12.046 -10.452 17.191 1.00 94.06 300 TYR A N 1
ATOM 2404 C CA . TYR A 1 300 ? -11.933 -11.447 18.243 1.00 94.06 300 TYR A CA 1
ATOM 2405 C C . TYR A 1 300 ? -12.653 -10.899 19.464 1.00 94.06 300 TYR A C 1
ATOM 2407 O O . TYR A 1 300 ? -12.313 -9.814 19.917 1.00 94.06 300 TYR A O 1
ATOM 2415 N N . ILE A 1 301 ? -13.663 -11.602 19.961 1.00 94.38 301 ILE A N 1
ATOM 2416 C CA . ILE A 1 301 ? -14.475 -11.173 21.103 1.00 94.38 301 ILE A CA 1
ATOM 2417 C C . ILE A 1 301 ? -14.351 -12.235 22.189 1.00 94.38 301 ILE A C 1
ATOM 2419 O O . ILE A 1 301 ? -14.458 -13.428 21.892 1.00 94.38 301 ILE A O 1
ATOM 2423 N N . ILE A 1 302 ? -14.111 -11.799 23.423 1.00 92.56 302 ILE A N 1
ATOM 2424 C CA . ILE A 1 302 ? -13.883 -12.667 24.574 1.00 92.56 302 ILE A CA 1
ATOM 2425 C C . ILE A 1 302 ? -14.901 -12.337 25.666 1.00 92.56 302 ILE A C 1
ATOM 2427 O O . ILE A 1 302 ? -15.079 -11.172 26.021 1.00 92.56 302 ILE A O 1
ATOM 2431 N N . ASP A 1 303 ? -15.536 -13.378 26.197 1.00 91.88 303 ASP A N 1
ATOM 2432 C CA . ASP A 1 303 ? -16.347 -13.348 27.415 1.00 91.88 303 ASP A CA 1
ATOM 2433 C C . ASP A 1 303 ? -15.651 -14.189 28.488 1.00 91.88 303 ASP A C 1
ATOM 2435 O O . ASP A 1 303 ? -15.475 -15.400 28.308 1.00 91.88 303 ASP A O 1
ATOM 2439 N N . ILE A 1 304 ? -15.253 -13.547 29.588 1.00 90.00 304 ILE A N 1
ATOM 2440 C CA . ILE A 1 304 ? -14.589 -14.197 30.729 1.00 90.00 304 ILE A CA 1
ATOM 2441 C C . ILE A 1 304 ? -15.516 -14.366 31.939 1.00 90.00 304 ILE A C 1
ATOM 2443 O O . ILE A 1 304 ? -15.039 -14.656 33.030 1.00 90.00 304 ILE A O 1
ATOM 2447 N N . THR A 1 305 ? -16.841 -14.243 31.774 1.00 87.81 305 THR A N 1
ATOM 2448 C CA . THR A 1 305 ? -17.802 -14.427 32.882 1.00 87.81 305 THR A CA 1
ATOM 2449 C C . THR A 1 305 ? -17.639 -15.783 33.580 1.00 87.81 305 THR A C 1
ATOM 2451 O O . THR A 1 305 ? -17.981 -15.931 34.753 1.00 87.81 305 THR A O 1
ATOM 2454 N N . ASN A 1 306 ? -17.149 -16.790 32.854 1.00 85.62 306 ASN A N 1
ATOM 2455 C CA . ASN A 1 306 ? -16.646 -18.031 33.425 1.00 85.62 306 ASN A CA 1
ATOM 2456 C C . ASN A 1 306 ? -15.127 -18.094 33.222 1.00 85.62 306 ASN A C 1
ATOM 2458 O O . ASN A 1 306 ? -14.675 -18.464 32.141 1.00 85.62 306 ASN A O 1
ATOM 2462 N N . GLU A 1 307 ? -14.358 -17.736 34.252 1.00 80.31 307 GLU A N 1
ATOM 2463 C CA . GLU A 1 307 ? -12.888 -17.697 34.200 1.00 80.31 307 GLU A CA 1
ATOM 2464 C C . GLU A 1 307 ? -12.273 -19.061 33.851 1.00 80.31 307 GLU A C 1
ATOM 2466 O O . GLU A 1 307 ? -11.278 -19.118 33.132 1.00 80.31 307 GLU A O 1
ATOM 2471 N N . ASP A 1 308 ? -12.902 -20.161 34.280 1.00 79.25 308 ASP A N 1
ATOM 2472 C CA . ASP A 1 308 ? -12.433 -21.523 33.998 1.00 79.25 308 ASP A CA 1
ATOM 2473 C C . ASP A 1 308 ? -12.706 -21.958 32.550 1.00 79.25 308 ASP A C 1
ATOM 2475 O O . ASP A 1 308 ? -12.090 -22.897 32.043 1.00 79.25 308 ASP A O 1
ATOM 2479 N N . ASN A 1 309 ? -13.663 -21.313 31.877 1.00 84.25 309 ASN A N 1
ATOM 2480 C CA . ASN A 1 309 ? -14.045 -21.645 30.509 1.00 84.25 309 ASN A CA 1
ATOM 2481 C C . ASN A 1 309 ? -14.515 -20.396 29.742 1.00 84.25 309 ASN A C 1
ATOM 2483 O O . ASN A 1 309 ? -15.717 -20.257 29.466 1.00 84.25 309 ASN A O 1
ATOM 2487 N N . PRO A 1 310 ? -13.590 -19.475 29.410 1.00 88.88 310 PRO A N 1
ATOM 2488 C CA . PRO A 1 310 ? -13.916 -18.267 28.674 1.00 88.88 310 PRO A CA 1
ATOM 2489 C C . PRO A 1 310 ? -14.393 -18.613 27.265 1.00 88.88 310 PRO A C 1
ATOM 2491 O O . PRO A 1 310 ? -13.856 -19.493 26.586 1.00 88.88 310 PRO A O 1
ATOM 2494 N N . THR A 1 311 ? -15.405 -17.889 26.799 1.00 90.31 311 THR A N 1
ATOM 2495 C CA . THR A 1 311 ? -15.946 -18.077 25.452 1.00 90.31 311 THR A CA 1
ATOM 2496 C C . THR A 1 311 ? -15.263 -17.110 24.500 1.00 90.31 311 THR A C 1
ATOM 2498 O O . THR A 1 311 ? -15.272 -15.899 24.712 1.00 90.31 311 THR A O 1
ATOM 2501 N N . THR A 1 312 ? -14.674 -17.643 23.431 1.00 92.56 312 THR A N 1
ATOM 2502 C CA . THR A 1 312 ? -13.974 -16.848 22.418 1.00 92.56 312 THR A CA 1
ATOM 2503 C C . THR A 1 312 ? -14.634 -17.007 21.056 1.00 92.56 312 THR A C 1
ATOM 2505 O O . THR A 1 312 ? -14.891 -18.113 20.576 1.00 92.56 312 THR A O 1
ATOM 2508 N N . ILE A 1 313 ? -14.919 -15.875 20.416 1.00 94.00 313 ILE A N 1
ATOM 2509 C CA . ILE A 1 313 ? -15.607 -15.816 19.128 1.00 94.00 313 ILE A CA 1
ATOM 2510 C C . ILE A 1 313 ? -14.730 -15.057 18.139 1.00 94.00 313 ILE A C 1
ATOM 2512 O O . ILE A 1 313 ? -14.240 -13.969 18.433 1.00 94.00 313 ILE A O 1
ATOM 2516 N N . ASN A 1 314 ? -14.566 -15.619 16.942 1.00 95.06 314 ASN A N 1
ATOM 2517 C CA . ASN A 1 314 ? -13.999 -14.919 15.795 1.00 95.06 314 ASN A CA 1
ATOM 2518 C C . ASN A 1 314 ? -15.122 -14.578 14.811 1.00 95.06 314 ASN A C 1
ATOM 2520 O O . ASN A 1 314 ? -15.853 -15.457 14.338 1.00 95.06 314 ASN A O 1
ATOM 2524 N N . MET A 1 315 ? -15.228 -13.294 14.489 1.00 95.25 315 MET A N 1
ATOM 2525 C CA . MET A 1 315 ? -16.173 -12.749 13.533 1.00 95.25 315 MET A CA 1
ATOM 2526 C C . MET A 1 315 ? -15.447 -12.003 12.416 1.00 95.25 315 MET A C 1
ATOM 2528 O O . MET A 1 315 ? -14.767 -11.010 12.656 1.00 95.25 315 MET A O 1
ATOM 2532 N N . ALA A 1 316 ? -15.669 -12.413 11.171 1.00 95.12 316 ALA A N 1
ATOM 2533 C CA . ALA A 1 316 ? -15.213 -11.660 10.010 1.00 95.12 316 ALA A CA 1
ATOM 2534 C C . ALA A 1 316 ? -16.267 -10.613 9.624 1.00 95.12 316 ALA A C 1
ATOM 2536 O O . ALA A 1 316 ? -17.423 -10.963 9.358 1.00 95.12 316 ALA A O 1
ATOM 2537 N N . ILE A 1 317 ? -15.874 -9.340 9.558 1.00 95.62 317 ILE A N 1
ATOM 2538 C CA . ILE A 1 317 ? -16.740 -8.217 9.191 1.00 95.62 317 ILE A CA 1
ATOM 2539 C C . ILE A 1 317 ? -16.151 -7.385 8.046 1.00 95.62 317 ILE A C 1
ATOM 2541 O O . ILE A 1 317 ? -14.943 -7.308 7.844 1.00 95.62 317 ILE A O 1
ATOM 2545 N N . THR A 1 318 ? -17.018 -6.691 7.313 1.00 94.50 318 THR A N 1
ATOM 2546 C CA . THR A 1 318 ? -16.635 -5.616 6.385 1.00 94.50 318 THR A CA 1
ATOM 2547 C C . THR A 1 318 ? -17.300 -4.309 6.777 1.00 94.50 318 THR A C 1
ATOM 2549 O O . THR A 1 318 ? -18.415 -4.288 7.301 1.00 94.50 318 THR A O 1
ATOM 2552 N N . LEU A 1 319 ? -16.610 -3.206 6.490 1.00 92.19 319 LEU A N 1
ATOM 2553 C CA . LEU A 1 319 ? -17.121 -1.851 6.641 1.00 92.19 319 LEU A CA 1
ATOM 2554 C C . LEU A 1 319 ? -17.272 -1.222 5.257 1.00 92.19 319 LEU A C 1
ATOM 2556 O O . LEU A 1 319 ? -16.313 -1.155 4.489 1.00 92.19 319 LEU A O 1
ATOM 2560 N N . ASN A 1 320 ? -18.468 -0.739 4.924 1.00 87.25 320 ASN A N 1
ATOM 2561 C CA . ASN A 1 320 ? -18.648 0.033 3.692 1.00 87.25 320 ASN A CA 1
ATOM 2562 C C . ASN A 1 320 ? -18.191 1.498 3.863 1.00 87.25 320 ASN A C 1
ATOM 2564 O O . ASN A 1 320 ? -17.823 1.932 4.952 1.00 87.25 320 ASN A O 1
ATOM 2568 N N . LYS A 1 321 ? -18.280 2.310 2.798 1.00 82.44 321 LYS A N 1
ATOM 2569 C CA . LYS A 1 321 ? -17.889 3.739 2.830 1.00 82.44 321 LYS A CA 1
ATOM 2570 C C . LYS A 1 321 ? -18.644 4.586 3.865 1.00 82.44 321 LYS A C 1
ATOM 2572 O O . LYS A 1 321 ? -18.156 5.639 4.259 1.00 82.44 321 LYS A O 1
ATOM 2577 N N . ALA A 1 322 ? -19.834 4.160 4.283 1.00 83.94 322 ALA A N 1
ATOM 2578 C CA . ALA A 1 322 ? -20.620 4.824 5.319 1.00 83.94 322 ALA A CA 1
ATOM 2579 C C . ALA A 1 322 ? -20.404 4.210 6.721 1.00 83.94 322 ALA A C 1
ATOM 2581 O O . ALA A 1 322 ? -21.086 4.602 7.672 1.00 83.94 322 ALA A O 1
ATOM 2582 N N . ASN A 1 323 ? -19.418 3.315 6.865 1.00 83.44 323 ASN A N 1
ATOM 2583 C CA . ASN A 1 323 ? -19.099 2.548 8.068 1.00 83.44 323 ASN A CA 1
ATOM 2584 C C . ASN A 1 323 ? -20.266 1.683 8.571 1.00 83.44 323 ASN A C 1
ATOM 2586 O O . ASN A 1 323 ? -20.418 1.501 9.781 1.00 83.44 323 ASN A O 1
ATOM 2590 N N . TYR A 1 324 ? -21.094 1.163 7.657 1.00 88.50 324 TYR A N 1
ATOM 2591 C CA . TYR A 1 324 ? -22.023 0.083 7.987 1.00 88.50 324 TYR A CA 1
ATOM 2592 C C . TYR A 1 324 ? -21.268 -1.239 8.056 1.00 88.50 324 TYR A C 1
ATOM 2594 O O . TYR A 1 324 ? -20.488 -1.552 7.155 1.00 88.50 324 TYR A O 1
ATOM 2602 N N . ILE A 1 325 ? -21.534 -1.984 9.125 1.00 93.88 325 ILE A N 1
ATOM 2603 C CA . ILE A 1 325 ? -20.941 -3.288 9.412 1.00 93.88 325 ILE A CA 1
ATOM 2604 C C . ILE A 1 325 ? -21.765 -4.367 8.718 1.00 93.88 325 ILE A C 1
ATOM 2606 O O . ILE A 1 325 ? -22.985 -4.406 8.883 1.00 93.88 325 ILE A O 1
ATOM 2610 N N . LYS A 1 326 ? -21.093 -5.253 7.982 1.00 94.19 326 LYS A N 1
ATOM 2611 C CA . LYS A 1 326 ? -21.668 -6.504 7.489 1.00 94.19 326 LYS A CA 1
ATOM 2612 C C . LYS A 1 326 ? -20.846 -7.689 7.990 1.00 94.19 326 LYS A C 1
ATOM 2614 O O . LYS A 1 326 ? -19.635 -7.719 7.788 1.00 94.19 326 LYS A O 1
ATOM 2619 N N . ILE A 1 327 ? -21.511 -8.655 8.612 1.00 94.75 327 ILE A N 1
ATOM 2620 C CA . ILE A 1 327 ? -20.940 -9.918 9.078 1.00 94.75 327 ILE A CA 1
ATOM 2621 C C . ILE A 1 327 ? -20.836 -10.868 7.888 1.00 94.75 327 ILE A C 1
ATOM 2623 O O . ILE A 1 327 ? -21.811 -11.093 7.170 1.00 94.75 327 ILE A O 1
ATOM 2627 N N . ILE A 1 328 ? -19.643 -11.415 7.690 1.00 93.31 328 ILE A N 1
ATOM 2628 C CA . ILE A 1 328 ? -19.315 -12.355 6.616 1.00 93.31 328 ILE A CA 1
ATOM 2629 C C . ILE A 1 328 ? -19.294 -13.778 7.164 1.00 93.31 328 ILE A C 1
ATOM 2631 O O . ILE A 1 328 ? -19.802 -14.699 6.533 1.00 93.31 328 ILE A O 1
ATOM 2635 N N . ASN A 1 329 ? -18.700 -13.958 8.344 1.00 93.06 329 ASN A N 1
ATOM 2636 C CA . ASN A 1 329 ? -18.564 -15.254 8.991 1.00 93.06 329 ASN A CA 1
ATOM 2637 C C . ASN A 1 329 ? -18.491 -15.084 10.513 1.00 93.06 329 ASN A C 1
ATOM 2639 O O . ASN A 1 329 ? -18.059 -14.041 11.002 1.00 93.06 329 ASN A O 1
ATOM 2643 N N . CYS A 1 330 ? -18.898 -16.113 11.250 1.00 93.88 330 CYS A N 1
ATOM 2644 C CA . CYS A 1 330 ? -18.803 -16.181 12.701 1.00 93.88 330 CYS A CA 1
ATOM 2645 C C . CYS A 1 330 ? -18.549 -17.628 13.133 1.00 93.88 330 CYS A C 1
ATOM 2647 O O . CYS A 1 330 ? -19.295 -18.528 12.736 1.00 93.88 330 CYS A O 1
ATOM 2649 N N . ARG A 1 331 ? -17.525 -17.836 13.965 1.00 93.81 331 ARG A N 1
ATOM 2650 C CA . ARG A 1 331 ? -17.154 -19.141 14.526 1.00 93.81 331 ARG A CA 1
ATOM 2651 C C . ARG A 1 331 ? -16.688 -19.009 15.974 1.00 93.81 331 ARG A C 1
ATOM 2653 O O . ARG A 1 331 ? -16.052 -18.016 16.325 1.00 93.81 331 ARG A O 1
ATOM 2660 N N . ASN A 1 332 ? -16.931 -20.047 16.766 1.00 91.69 332 ASN A N 1
ATOM 2661 C CA . ASN A 1 332 ? -16.293 -20.196 18.071 1.00 91.69 332 ASN A CA 1
ATOM 2662 C C . ASN A 1 332 ? -14.853 -20.659 17.886 1.00 91.69 332 ASN A C 1
ATOM 2664 O O . ASN A 1 332 ? -14.559 -21.456 16.990 1.00 91.69 332 ASN A O 1
ATOM 2668 N N . LEU A 1 333 ? -13.968 -20.135 18.723 1.00 89.75 333 LEU A N 1
ATOM 2669 C CA . LEU A 1 333 ? -12.601 -20.607 18.835 1.00 89.75 333 LEU A CA 1
ATOM 2670 C C . LEU A 1 333 ? -12.511 -21.579 20.011 1.00 89.75 333 LEU A C 1
ATOM 2672 O O . LEU A 1 333 ? -13.165 -21.401 21.037 1.00 89.75 333 LEU A O 1
ATOM 2676 N N . GLU A 1 334 ? -11.717 -22.630 19.837 1.00 85.56 334 GLU A N 1
ATOM 2677 C CA . GLU A 1 334 ? -11.397 -23.548 20.924 1.00 85.56 334 GLU A CA 1
ATOM 2678 C C . GLU A 1 334 ? -10.252 -22.956 21.741 1.00 85.56 334 GLU A C 1
ATOM 2680 O O . GLU A 1 334 ? -9.190 -22.623 21.204 1.00 85.56 334 GLU A O 1
ATOM 2685 N N . LEU A 1 335 ? -10.483 -22.806 23.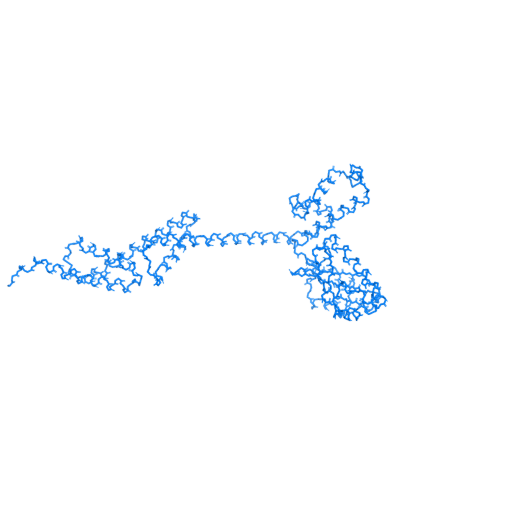043 1.00 84.81 335 LEU A N 1
ATOM 2686 C CA . LEU A 1 335 ? -9.463 -22.359 23.974 1.00 84.81 335 LEU A CA 1
ATOM 2687 C C . LEU A 1 335 ? -8.404 -23.455 24.119 1.00 84.81 335 LEU A C 1
ATOM 2689 O O . LEU A 1 335 ? -8.708 -24.564 24.549 1.00 84.81 335 LEU A O 1
ATOM 2693 N N . MET A 1 336 ? -7.156 -23.140 23.767 1.00 83.62 336 MET A N 1
ATOM 2694 C CA . MET A 1 336 ? -6.049 -24.090 23.908 1.00 83.62 336 MET A CA 1
ATOM 2695 C C . MET A 1 336 ? -5.600 -24.212 25.368 1.00 83.62 336 MET A C 1
ATOM 2697 O O . MET A 1 336 ? -5.384 -25.322 25.843 1.00 83.62 336 MET A O 1
ATOM 2701 N N . ALA A 1 337 ? -5.434 -23.078 26.052 1.00 83.31 337 ALA A N 1
ATOM 2702 C CA . ALA A 1 337 ? -5.053 -23.003 27.457 1.00 83.31 337 ALA A CA 1
ATOM 2703 C C . ALA A 1 337 ? -5.168 -21.566 27.995 1.00 83.31 337 ALA A C 1
ATOM 2705 O O . ALA A 1 337 ? -5.268 -20.615 27.217 1.00 83.31 337 ALA A O 1
ATOM 2706 N N . ILE A 1 338 ? -5.101 -21.428 29.322 1.00 83.00 338 ILE A N 1
ATOM 2707 C CA . ILE A 1 338 ? -5.034 -20.156 30.048 1.00 83.00 338 ILE A CA 1
ATOM 2708 C C . ILE A 1 338 ? -3.670 -20.094 30.735 1.00 83.00 338 ILE A C 1
ATOM 2710 O O . ILE A 1 338 ? -3.328 -20.999 31.493 1.00 83.00 338 ILE A O 1
ATOM 2714 N N . ILE A 1 339 ? -2.893 -19.045 30.458 1.00 83.38 339 ILE A N 1
ATOM 2715 C CA . ILE A 1 339 ? -1.582 -18.829 31.079 1.00 83.38 339 ILE A CA 1
ATOM 2716 C C . ILE A 1 339 ? -1.716 -17.677 32.080 1.00 83.38 339 ILE A C 1
ATOM 2718 O O . ILE A 1 339 ? -2.100 -16.581 31.663 1.00 83.38 339 ILE A O 1
ATOM 2722 N N . PRO A 1 340 ? -1.399 -17.889 33.367 1.00 80.25 340 PRO A N 1
ATOM 2723 C CA . PRO A 1 340 ? -1.362 -16.818 34.356 1.00 80.25 340 PRO A CA 1
ATOM 2724 C C . PRO A 1 340 ? -0.365 -15.707 33.982 1.00 80.25 340 PRO A C 1
ATOM 2726 O O . PRO A 1 340 ? 0.728 -15.973 33.472 1.00 80.25 340 PRO A O 1
ATOM 2729 N N . GLU A 1 341 ? -0.732 -14.449 34.234 1.00 78.69 341 GLU A N 1
ATOM 2730 C CA . GLU A 1 341 ? 0.075 -13.275 33.859 1.00 78.69 341 GLU A CA 1
ATOM 2731 C C . GLU A 1 341 ? 1.464 -13.274 34.527 1.00 78.69 341 GLU A C 1
ATOM 2733 O O . GLU A 1 341 ? 2.454 -12.863 33.916 1.00 78.69 341 GLU A O 1
ATOM 2738 N N . ASP A 1 342 ? 1.561 -13.807 35.748 1.00 81.25 342 ASP A N 1
ATOM 2739 C CA . ASP A 1 342 ? 2.804 -13.954 36.511 1.00 81.25 342 ASP A CA 1
ATOM 2740 C C . ASP A 1 342 ? 3.788 -14.957 35.890 1.00 81.25 342 ASP A C 1
ATOM 2742 O O . ASP A 1 342 ? 4.995 -14.849 36.115 1.00 81.25 342 ASP A O 1
ATOM 2746 N N . VAL A 1 343 ? 3.294 -15.891 35.070 1.00 81.00 343 VAL A N 1
ATOM 2747 C CA . VAL A 1 343 ? 4.104 -16.899 34.369 1.00 81.00 343 VAL A CA 1
ATOM 2748 C C . VAL A 1 343 ? 4.560 -16.396 32.998 1.00 81.00 343 VAL A C 1
ATOM 2750 O O . VAL A 1 343 ? 5.707 -16.612 32.605 1.00 81.00 343 VAL A O 1
ATOM 2753 N N . LEU A 1 344 ? 3.670 -15.729 32.259 1.00 76.06 344 LEU A N 1
ATOM 2754 C CA . LEU A 1 344 ? 3.926 -15.328 30.873 1.00 76.06 344 LEU A CA 1
ATOM 2755 C C . LEU A 1 344 ? 4.860 -14.114 30.768 1.00 76.06 344 LEU A C 1
ATOM 2757 O O . LEU A 1 344 ? 5.678 -14.038 29.848 1.00 76.06 344 LEU A O 1
ATOM 2761 N N . GLY A 1 345 ? 4.746 -13.167 31.705 1.00 72.94 345 GLY A N 1
ATOM 2762 C CA . GLY A 1 345 ? 5.399 -11.864 31.592 1.00 72.94 345 GLY A CA 1
ATOM 2763 C C . GLY A 1 345 ? 4.911 -11.058 30.371 1.00 72.94 345 GLY A C 1
ATOM 2764 O O . GLY A 1 345 ? 3.894 -11.387 29.756 1.00 72.94 345 GLY A O 1
ATOM 2765 N N . PRO A 1 346 ? 5.607 -9.967 29.996 1.00 75.06 346 PRO A N 1
ATOM 2766 C CA . PRO A 1 346 ? 5.207 -9.143 28.860 1.00 75.06 346 PRO A CA 1
ATOM 2767 C C . PRO A 1 346 ? 5.408 -9.889 27.534 1.00 75.06 346 PRO A C 1
ATOM 2769 O O . PRO A 1 346 ? 6.524 -10.282 27.186 1.00 75.06 346 PRO A O 1
ATOM 2772 N N . LEU A 1 347 ? 4.328 -10.026 26.761 1.00 76.06 347 LEU A N 1
ATOM 2773 C CA . LEU A 1 347 ? 4.373 -10.655 25.443 1.00 76.06 347 LEU A CA 1
ATOM 2774 C C . LEU A 1 347 ? 5.242 -9.847 24.463 1.00 76.06 347 LEU A C 1
ATOM 2776 O O . LEU A 1 347 ? 5.079 -8.625 24.357 1.00 76.06 347 LEU A O 1
ATOM 2780 N N . PRO A 1 348 ? 6.122 -10.502 23.684 1.00 78.19 348 PRO A N 1
ATOM 2781 C CA . PRO A 1 348 ? 6.851 -9.830 22.623 1.00 78.19 348 PRO A CA 1
ATOM 2782 C C . PRO A 1 348 ? 5.894 -9.572 21.452 1.00 78.19 348 PRO A C 1
ATOM 2784 O O . PRO A 1 348 ? 5.548 -10.467 20.678 1.00 78.19 348 PRO A O 1
ATOM 2787 N N . LEU A 1 349 ? 5.438 -8.325 21.346 1.00 76.62 349 LEU A N 1
ATOM 2788 C CA . LEU A 1 349 ? 4.544 -7.872 20.287 1.00 76.62 349 LEU A CA 1
ATOM 2789 C C . LEU A 1 349 ? 5.327 -7.100 19.225 1.00 76.62 349 LEU A C 1
ATOM 2791 O O . LEU A 1 349 ? 5.982 -6.102 19.523 1.00 76.62 349 LEU A O 1
ATOM 2795 N N . GLU A 1 350 ? 5.195 -7.508 17.967 1.00 76.62 350 GLU A N 1
ATOM 2796 C CA . GLU A 1 350 ? 5.642 -6.734 16.813 1.00 76.62 350 GLU A CA 1
ATOM 2797 C C . GLU A 1 350 ? 4.416 -6.285 16.018 1.00 76.62 350 GLU A C 1
ATOM 2799 O O . GLU A 1 350 ? 3.661 -7.095 15.483 1.00 76.62 350 GLU A O 1
ATOM 2804 N N . LYS A 1 351 ? 4.186 -4.968 15.968 1.00 76.88 351 LYS A N 1
ATOM 2805 C CA . LYS A 1 351 ? 3.060 -4.355 15.240 1.00 76.88 351 LYS A CA 1
ATOM 2806 C C . LYS A 1 351 ? 1.670 -4.897 15.622 1.00 76.88 351 LYS A C 1
ATOM 2808 O O . LYS A 1 351 ? 0.758 -4.934 14.795 1.00 76.88 351 LYS A O 1
ATOM 2813 N N . GLY A 1 352 ? 1.519 -5.275 16.893 1.00 73.00 352 GLY A N 1
ATOM 2814 C CA . GLY A 1 352 ? 0.288 -5.817 17.476 1.00 73.00 352 GLY A CA 1
ATOM 2815 C C . GLY A 1 352 ? 0.210 -7.341 17.425 1.00 73.00 352 GLY A C 1
ATOM 2816 O O . GLY A 1 352 ? -0.657 -7.933 18.056 1.00 73.00 352 GLY A O 1
ATOM 2817 N N . ARG A 1 353 ? 1.146 -7.995 16.730 1.00 79.56 353 ARG A N 1
ATOM 2818 C CA . ARG A 1 353 ? 1.179 -9.445 16.593 1.00 79.56 353 ARG A CA 1
ATOM 2819 C C . ARG A 1 353 ? 2.165 -10.060 17.576 1.00 79.56 353 ARG A C 1
ATOM 2821 O O . ARG A 1 353 ? 3.310 -9.624 17.666 1.00 79.56 353 ARG A O 1
ATOM 2828 N N . CYS A 1 354 ? 1.732 -11.101 18.280 1.00 81.69 354 CYS A N 1
ATOM 2829 C CA . CYS A 1 354 ? 2.636 -11.919 19.083 1.00 81.69 354 CYS A CA 1
ATOM 2830 C C . CYS A 1 354 ? 3.661 -12.603 18.170 1.00 81.69 354 CYS A C 1
ATOM 2832 O O . CYS A 1 354 ? 3.286 -13.260 17.196 1.00 81.69 354 CYS A O 1
ATOM 2834 N N . THR A 1 355 ? 4.948 -12.425 18.470 1.00 83.88 355 THR A N 1
ATOM 2835 C CA . THR A 1 355 ? 6.048 -13.023 17.696 1.00 83.88 355 THR A CA 1
ATOM 2836 C C . THR A 1 355 ? 6.410 -14.427 18.171 1.00 83.88 355 THR A C 1
ATOM 2838 O O . THR A 1 355 ? 7.177 -15.115 17.497 1.00 83.88 355 THR A O 1
ATOM 2841 N N . LEU A 1 356 ? 5.849 -14.871 19.301 1.00 82.94 356 LEU A N 1
ATOM 2842 C CA . LEU A 1 356 ? 6.036 -16.231 19.792 1.00 82.94 356 LEU A CA 1
ATOM 2843 C C . LEU A 1 356 ? 5.370 -17.235 18.850 1.00 82.94 356 LEU A C 1
ATOM 2845 O O . LEU A 1 356 ? 4.216 -17.078 18.445 1.00 82.94 356 LEU A O 1
ATOM 2849 N N . SER A 1 357 ? 6.092 -18.306 18.532 1.00 85.62 357 SER A N 1
ATOM 2850 C CA . SER A 1 357 ? 5.512 -19.469 17.874 1.00 85.62 357 SER A CA 1
ATOM 2851 C C . SER A 1 357 ? 4.601 -20.236 18.834 1.00 85.62 357 SER A C 1
ATOM 2853 O O . SER A 1 357 ? 4.706 -20.126 20.056 1.00 85.62 357 SER A O 1
ATOM 2855 N N . LEU A 1 358 ? 3.726 -21.076 18.285 1.00 84.75 358 LEU A N 1
ATOM 2856 C CA . LEU A 1 358 ? 2.857 -21.932 19.091 1.00 84.75 358 LEU A CA 1
ATOM 2857 C C . LEU A 1 358 ? 3.658 -22.870 20.015 1.00 84.75 358 LEU A C 1
ATOM 2859 O O . LEU A 1 358 ? 3.244 -23.104 21.145 1.00 84.75 358 LEU A O 1
ATOM 2863 N N . ASP A 1 359 ? 4.820 -23.357 19.574 1.00 85.62 359 ASP A N 1
ATOM 2864 C CA . ASP A 1 359 ? 5.699 -24.197 20.399 1.00 85.62 359 ASP A CA 1
ATOM 2865 C C . ASP A 1 359 ? 6.351 -23.408 21.540 1.00 85.62 359 ASP A C 1
ATOM 2867 O O . ASP A 1 359 ? 6.520 -23.935 22.636 1.00 85.62 359 ASP A O 1
ATOM 2871 N N . GLN A 1 360 ? 6.667 -22.129 21.312 1.00 85.38 360 GLN A N 1
ATOM 2872 C CA . GLN A 1 360 ? 7.155 -21.240 22.366 1.00 85.38 360 GLN A CA 1
ATOM 2873 C C . GLN A 1 360 ? 6.054 -20.917 23.377 1.00 85.38 360 GLN A C 1
ATOM 2875 O O . GLN A 1 360 ? 6.324 -20.928 24.569 1.00 85.38 360 GLN A O 1
ATOM 2880 N N . ILE A 1 361 ? 4.815 -20.691 22.926 1.00 84.12 361 ILE A N 1
ATOM 2881 C CA . ILE A 1 361 ? 3.660 -20.475 23.815 1.00 84.12 361 ILE A CA 1
ATOM 2882 C C . ILE A 1 361 ? 3.393 -21.726 24.660 1.00 84.12 361 ILE A C 1
ATOM 2884 O O . ILE A 1 361 ? 3.159 -21.617 25.858 1.00 84.12 361 ILE A O 1
ATOM 2888 N N . LYS A 1 362 ? 3.495 -22.921 24.066 1.00 84.12 362 LYS A N 1
ATOM 2889 C CA . LYS A 1 362 ? 3.356 -24.194 24.787 1.00 84.12 362 LYS A CA 1
ATOM 2890 C C . LYS A 1 362 ? 4.393 -24.401 25.888 1.00 84.12 362 LYS A C 1
ATOM 2892 O O . LYS A 1 362 ? 4.125 -25.178 26.787 1.00 84.12 362 LYS A O 1
ATOM 2897 N N . ALA A 1 363 ? 5.549 -23.740 25.834 1.00 84.06 363 ALA A N 1
ATOM 2898 C CA . ALA A 1 363 ? 6.545 -23.832 26.902 1.00 84.06 363 ALA A CA 1
ATOM 2899 C C . ALA A 1 363 ? 6.110 -23.124 28.202 1.00 84.06 363 ALA A C 1
ATOM 2901 O O . ALA A 1 363 ? 6.753 -23.314 29.230 1.00 84.06 363 ALA A O 1
ATOM 2902 N N . TYR A 1 364 ? 5.046 -22.313 28.148 1.00 79.38 364 TYR A N 1
ATOM 2903 C CA . TYR A 1 364 ? 4.430 -21.650 29.302 1.00 79.38 364 TYR A CA 1
ATOM 2904 C C . TYR A 1 364 ? 3.203 -22.399 29.850 1.00 79.38 364 TYR A C 1
ATOM 2906 O O . TYR A 1 364 ? 2.609 -21.940 30.826 1.00 79.38 364 TYR A O 1
ATOM 2914 N N . LEU A 1 365 ? 2.804 -23.501 29.202 1.00 76.56 365 LEU A N 1
ATOM 2915 C CA . LEU A 1 365 ? 1.735 -24.409 29.633 1.00 76.56 365 LEU A CA 1
ATOM 2916 C C . LEU A 1 365 ? 2.319 -25.544 30.465 1.00 76.56 365 LEU A C 1
ATOM 2918 O O . LEU A 1 365 ? 1.668 -25.915 31.465 1.00 76.56 365 LEU A O 1
#

Secondary structure (DSSP, 8-state):
--GGGTT-HHHHHHHHHHHHHHHHHHHHHH---HHHHHHHHHHHHHHHHHTT---TTHHHHHHHHHHHHHHHHHHHHHHHHHHHHHHHH--HHHHHHHHHHHHHHHHH--S--SSHHHHHHHHHHHHHHHHHHHHHHHHHHHHHHHHHHHHTTSPPPSSHHHHHHHS-HHHHHHHS-HHHHHHHHHHHTSSSHHHHHHHHT--HHHHHHHHHHHHHHHHHHHHHHHT--SSGGGS-HHHHHHHHHHHHHHHHHHHHT--GGGGGTB-TTTHHHHHHHTTT-----EEEEEE-TTS-EEEEEEE-SSTTS-EEEEEEEEE-TT--EEEEEEEEEPP-----HHHH-S--EETTEE---HHHHHTT-

Mean predicted aligned error: 16.03 Å

Nearest PDB structures (foldseek):
  1or7-assembly3_A  TM=3.959E-01  e=1.944E-01  Escherichia coli
  6cp9-assembly2_C  TM=3.813E-01  e=7.195E-01  Klebsiella pneumoniae 342
  1sc5-assembly1_A  TM=2.672E-01  e=7.195E-01  Aquifex aeolicus
  3nm7-assembly1_A  TM=6.544E-01  e=8.057E+00  Borreliella burgdorferi

Solvent-accessible surface area (backbone atoms only — not comparable to full-atom values): 20471 Å² total; per-residue (Å²): 137,76,84,76,70,75,82,40,74,62,56,60,51,51,54,51,52,52,49,51,53,51,40,49,55,56,36,49,74,75,34,82,32,61,50,62,26,49,55,39,39,51,52,44,54,52,50,53,68,71,59,75,62,88,57,92,51,56,67,63,51,50,56,51,42,52,51,52,45,45,52,52,53,51,50,52,54,40,50,53,36,26,56,52,32,29,72,75,65,76,36,68,69,62,10,50,52,47,21,50,52,46,50,51,50,56,63,68,38,90,65,80,56,89,55,56,69,64,51,47,53,52,49,42,51,53,50,52,53,51,50,53,53,50,52,54,50,51,52,50,49,52,52,50,51,54,49,49,59,51,38,72,69,56,74,80,62,91,43,77,72,49,44,59,69,72,45,51,72,72,53,49,59,70,56,40,54,78,67,56,40,51,53,52,57,57,45,69,76,34,99,37,63,60,56,36,11,63,75,68,76,45,58,51,69,57,41,50,48,53,51,50,39,50,49,37,31,45,48,5,49,49,38,46,72,55,63,35,38,36,43,67,65,48,40,36,46,66,52,48,54,46,50,53,58,47,47,56,53,51,47,56,26,32,65,70,70,51,57,83,83,44,59,83,37,28,56,80,86,48,44,65,43,46,55,60,55,36,61,88,50,84,58,81,72,46,73,49,33,35,58,45,95,89,64,35,33,42,34,38,42,32,25,55,93,40,79,93,64,51,50,36,36,42,33,34,33,38,62,5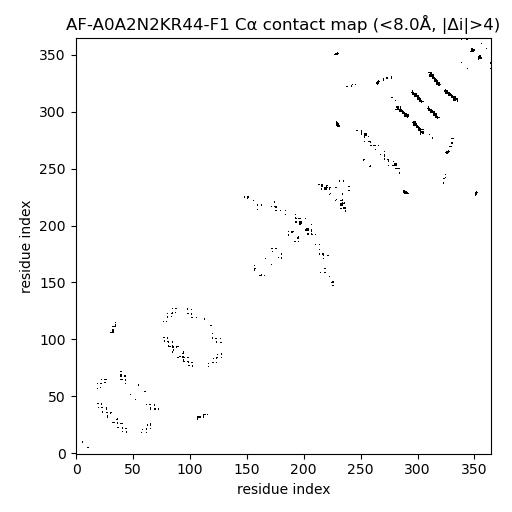0,99,85,59,51,59,37,50,76,47,56,43,64,53,82,80,88,78,86,69,58,69,91,77,67,56,86,77,62,60,58,58,55,35,71,70,68,50,72,71,59,54,53,74,69,109

pLDDT: mean 83.82, std 11.21, range [35.0, 96.44]

Sequence (365 aa):
MLPELRNSKQYQTHTYRNVQKMVSAGVSTRIPHTSLAKDITNSVLLSFIKEDAEVANLQSWVSTKIAQCTETHISELWQYCYSYALMLLKNEDSAQEISQTVMISLIQSRQPVEYVKAWLKGAVNNQAMLFLKMQKRDSTLYSALANEMKAVREPVPANDSELEKQLGDKAIRKYLSKEEYQIFSDMKKFPSVKAYAEAKGINYSLARKSKQQILTNLKACCLKKQGWADTPDILDYRQMVNIKRFFDKLLEHAIIGDFSMMFHYADKAIIPSLAKCFSGFKEVSDWGIHMNPDGSFEVYIIDITNEDNPTTINMAITLNKANYIKIINCRNLELMAIIPEDVLGPLPLEKGRCTLSLDQIKAYL

Radius of gyration: 39.8 Å; Cα contacts (8 Å, |Δi|>4): 374; chains: 1; bounding box: 84×56×116 Å